Protein AF-A0A2W5FFV0-F1 (afdb_monomer_lite)

Organism: NCBI:txid349221

Structure (mmCIF, N/CA/C/O backbone):
data_AF-A0A2W5FFV0-F1
#
_entry.id   AF-A0A2W5FFV0-F1
#
loop_
_at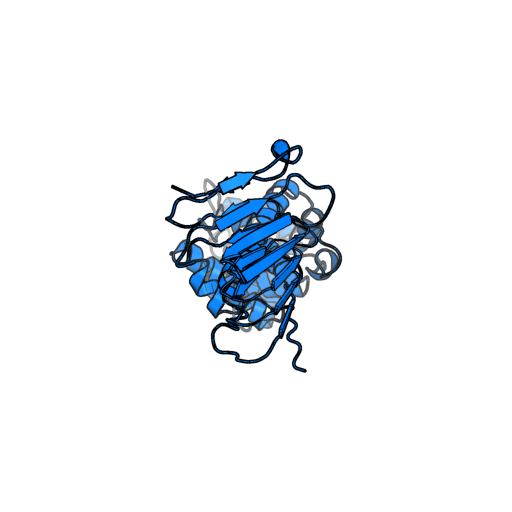om_site.group_PDB
_atom_site.id
_atom_site.type_symbol
_atom_site.label_atom_id
_atom_site.label_alt_id
_atom_site.label_comp_id
_atom_site.label_asym_id
_atom_site.label_entity_id
_atom_site.label_seq_id
_atom_site.pdbx_PDB_ins_code
_atom_site.Cartn_x
_atom_site.Cartn_y
_atom_site.Cartn_z
_atom_site.occupancy
_atom_site.B_iso_or_equiv
_atom_site.auth_seq_id
_atom_site.auth_comp_id
_atom_site.auth_asym_id
_atom_site.auth_atom_id
_atom_site.pdbx_PDB_model_num
ATOM 1 N N . MET A 1 1 ? -36.841 -7.919 17.898 1.00 31.73 1 MET A N 1
ATOM 2 C CA . MET A 1 1 ? -35.461 -8.380 18.126 1.00 31.73 1 MET A CA 1
ATOM 3 C C . MET A 1 1 ? -34.679 -8.012 16.882 1.00 31.73 1 MET A C 1
ATOM 5 O O . MET A 1 1 ? -35.003 -8.528 15.820 1.00 31.73 1 MET A O 1
ATOM 9 N N . ILE A 1 2 ? -33.791 -7.029 16.987 1.00 27.86 2 ILE A N 1
ATOM 10 C CA . ILE A 1 2 ? -32.943 -6.549 15.892 1.00 27.86 2 ILE A CA 1
ATOM 11 C C . ILE A 1 2 ? -31.506 -6.755 16.379 1.00 27.86 2 ILE A C 1
ATOM 13 O O . ILE A 1 2 ? -31.193 -6.333 17.484 1.00 27.86 2 ILE A O 1
ATOM 17 N N . LEU A 1 3 ? -30.695 -7.465 15.596 1.00 26.25 3 LEU A N 1
ATOM 18 C CA . LEU A 1 3 ? -29.267 -7.717 15.827 1.00 26.25 3 LEU A CA 1
ATOM 19 C C . LEU A 1 3 ? -28.482 -6.956 14.748 1.00 26.25 3 LEU A C 1
ATOM 21 O O . LEU A 1 3 ? -28.874 -7.016 13.581 1.00 26.25 3 LEU A O 1
ATOM 25 N N . TYR A 1 4 ? -27.397 -6.274 15.118 1.00 29.50 4 TYR A N 1
ATOM 26 C CA . TYR A 1 4 ? -26.457 -5.609 14.201 1.00 29.50 4 TYR A CA 1
ATOM 27 C C . TYR A 1 4 ? -25.104 -6.359 14.218 1.00 29.50 4 TYR A C 1
ATOM 29 O O . TYR A 1 4 ? -24.700 -6.847 15.265 1.00 29.50 4 TYR A O 1
ATOM 37 N N . SER A 1 5 ? -24.423 -6.507 13.070 1.00 27.88 5 SER A N 1
ATOM 38 C CA . SER A 1 5 ? -23.118 -7.195 12.922 1.00 27.88 5 SER A CA 1
ATOM 39 C C . SER A 1 5 ? -22.275 -6.502 11.841 1.00 27.88 5 SER A C 1
ATOM 41 O O . SER A 1 5 ? -22.827 -6.157 10.793 1.00 27.88 5 SER A O 1
ATOM 43 N N . LEU A 1 6 ? -20.968 -6.293 12.078 1.00 37.75 6 LEU A N 1
ATOM 44 C CA . LEU A 1 6 ? -20.065 -5.566 11.172 1.00 37.75 6 LEU A CA 1
ATOM 45 C C . LEU A 1 6 ? -18.665 -6.193 11.109 1.00 37.75 6 LEU A C 1
ATOM 47 O O . LEU A 1 6 ? -17.913 -6.143 12.072 1.00 37.75 6 LEU A O 1
ATOM 51 N N . ASN A 1 7 ? -18.298 -6.687 9.930 1.00 36.69 7 ASN A N 1
ATOM 52 C CA . ASN A 1 7 ? -16.923 -6.627 9.435 1.00 36.69 7 ASN A CA 1
ATOM 53 C C . ASN A 1 7 ? -16.964 -5.594 8.303 1.00 36.69 7 ASN A C 1
ATOM 55 O O . ASN A 1 7 ? -17.551 -5.892 7.260 1.00 36.69 7 ASN A O 1
ATOM 59 N N . SER A 1 8 ? -16.456 -4.375 8.493 1.00 50.12 8 SER A N 1
ATOM 60 C CA . SER A 1 8 ? -16.582 -3.315 7.480 1.00 50.12 8 SER A CA 1
ATOM 61 C C . SER A 1 8 ? -15.256 -2.993 6.795 1.00 50.12 8 SER A C 1
ATOM 63 O O . SER A 1 8 ? -14.278 -2.621 7.432 1.00 50.12 8 SER A O 1
ATOM 65 N N . THR A 1 9 ? -15.272 -3.121 5.470 1.00 52.03 9 THR A N 1
ATOM 66 C CA . THR A 1 9 ? -14.215 -2.752 4.524 1.00 52.03 9 THR A CA 1
ATOM 67 C C . THR A 1 9 ? -13.892 -1.248 4.564 1.00 52.03 9 THR A C 1
ATOM 69 O O . THR A 1 9 ? -14.836 -0.455 4.567 1.00 52.03 9 THR A O 1
ATOM 72 N N . PRO A 1 10 ? -12.608 -0.835 4.502 1.00 52.06 10 PRO A N 1
ATOM 73 C CA . PRO A 1 10 ? -12.228 0.567 4.315 1.00 52.06 10 PRO A CA 1
ATOM 74 C C . PRO A 1 10 ? -12.838 1.192 3.051 1.00 52.06 10 PRO A C 1
ATOM 76 O O . PRO A 1 10 ? -12.752 0.638 1.955 1.00 52.06 10 PRO A O 1
ATOM 79 N N . THR A 1 11 ? -13.410 2.388 3.186 1.00 55.53 11 THR A N 1
ATOM 80 C CA . THR A 1 11 ? -13.958 3.197 2.090 1.00 55.53 11 THR A CA 1
ATOM 81 C C . THR A 1 11 ? -13.056 4.392 1.760 1.00 55.53 11 THR A C 1
ATOM 83 O O . THR A 1 11 ? -12.233 4.829 2.563 1.00 55.53 11 THR A O 1
ATOM 86 N N . LEU A 1 12 ? -13.248 4.999 0.583 1.00 52.28 12 LEU A N 1
ATOM 87 C CA . LEU A 1 12 ? -12.564 6.247 0.199 1.00 52.28 12 LEU A CA 1
ATOM 88 C C . LEU A 1 12 ? -12.815 7.410 1.184 1.00 52.28 12 LEU A C 1
ATOM 90 O O . LEU A 1 12 ? -11.969 8.289 1.315 1.00 52.28 12 LEU A O 1
ATOM 94 N N . SER A 1 13 ? -13.953 7.406 1.888 1.00 53.94 13 SER A N 1
ATOM 95 C CA . SER A 1 13 ? -14.281 8.412 2.909 1.00 53.94 13 SER A CA 1
ATOM 96 C C . SER A 1 13 ? -13.438 8.249 4.177 1.00 53.94 13 SER A C 1
ATOM 98 O O . SER A 1 13 ? -13.091 9.244 4.815 1.00 53.94 13 SER A O 1
ATOM 100 N N . ASP A 1 14 ? -13.087 7.012 4.536 1.00 52.34 14 ASP A N 1
ATOM 101 C CA . ASP A 1 14 ? -12.226 6.734 5.690 1.00 52.34 14 ASP A CA 1
ATOM 102 C C . ASP A 1 14 ? -10.824 7.288 5.423 1.00 52.34 14 ASP A C 1
ATOM 104 O O . ASP A 1 14 ? -10.255 8.032 6.213 1.00 52.34 14 ASP A O 1
ATOM 108 N N . VAL A 1 15 ? -10.322 7.048 4.216 1.00 53.06 15 VAL A N 1
ATOM 109 C CA . VAL A 1 15 ? -9.007 7.478 3.734 1.00 53.06 15 VAL A CA 1
ATOM 110 C C . VAL A 1 15 ? -8.818 9.003 3.752 1.00 53.06 15 VAL A C 1
ATOM 112 O O . VAL A 1 15 ? -7.725 9.489 4.060 1.00 53.06 15 VAL A O 1
ATOM 115 N N . ASP A 1 16 ? -9.869 9.772 3.455 1.00 52.06 16 ASP A N 1
ATOM 116 C CA . ASP A 1 16 ? -9.823 11.237 3.492 1.00 52.06 16 ASP A CA 1
ATOM 117 C C . ASP A 1 16 ? -9.649 11.804 4.907 1.00 52.06 16 ASP A C 1
ATOM 119 O O . ASP A 1 16 ? -8.984 12.832 5.070 1.00 52.06 16 ASP A O 1
ATOM 123 N N . THR A 1 17 ? -10.194 11.105 5.904 1.00 52.50 17 THR A N 1
ATOM 124 C CA . THR A 1 17 ? -10.105 11.447 7.331 1.00 52.50 17 THR A CA 1
ATOM 125 C C . THR A 1 17 ? -8.740 11.076 7.916 1.00 52.50 17 THR A C 1
ATOM 127 O O . THR A 1 17 ? -8.193 11.825 8.722 1.00 52.50 17 THR A O 1
ATOM 130 N N . ILE A 1 18 ? -8.161 9.954 7.473 1.00 49.72 18 ILE A N 1
ATOM 131 C CA . ILE A 1 18 ? -6.915 9.386 8.018 1.00 49.72 18 ILE A CA 1
ATOM 132 C C . ILE A 1 18 ? -5.677 10.184 7.599 1.00 49.72 18 ILE A C 1
ATOM 134 O O . ILE A 1 18 ? -4.715 10.312 8.356 1.00 49.72 18 ILE A O 1
ATOM 138 N N . PHE A 1 19 ? -5.695 10.727 6.383 1.00 53.06 19 PHE A N 1
ATOM 139 C CA . PHE A 1 19 ? -4.512 11.270 5.727 1.00 53.06 19 PHE A CA 1
ATOM 140 C C . PHE A 1 19 ? -4.828 12.688 5.188 1.00 53.06 19 PHE A C 1
ATOM 142 O O . PHE A 1 19 ? -5.219 12.860 4.036 1.00 53.06 19 PHE A O 1
ATOM 149 N N . SER A 1 20 ? -4.722 13.744 6.005 1.00 46.28 20 SER A N 1
ATOM 150 C CA . SER A 1 20 ? -5.160 15.116 5.656 1.00 46.28 20 SER A CA 1
ATOM 151 C C . SER A 1 20 ? -4.074 16.085 5.113 1.00 46.28 20 SER A C 1
ATOM 153 O O . SER A 1 20 ? -4.263 17.302 5.143 1.00 46.28 20 SER A O 1
ATOM 155 N N . GLY A 1 21 ? -2.932 15.595 4.626 1.00 44.38 21 GLY A N 1
ATOM 156 C CA . GLY A 1 21 ? -1.753 16.350 4.157 1.00 44.38 21 GLY A CA 1
ATOM 157 C C . GLY A 1 21 ? -1.365 16.142 2.676 1.00 44.38 21 GLY A C 1
ATOM 158 O O . GLY A 1 21 ? -2.141 15.642 1.869 1.00 44.38 21 GLY A O 1
ATOM 159 N N . SER A 1 22 ? -0.154 16.555 2.262 1.00 42.47 22 SER A N 1
ATOM 160 C CA . SER A 1 22 ? 0.291 16.423 0.853 1.00 42.47 22 SER A CA 1
ATOM 161 C C . SER A 1 22 ? 0.970 15.085 0.519 1.00 42.47 22 SER A C 1
ATOM 163 O O . SER A 1 22 ? 0.750 14.571 -0.574 1.00 42.47 22 SER A O 1
ATOM 165 N N . ALA A 1 23 ? 1.741 14.492 1.445 1.00 48.88 23 ALA A N 1
ATOM 166 C CA . ALA A 1 23 ? 2.240 13.108 1.333 1.00 48.88 23 ALA A CA 1
ATOM 167 C C . ALA A 1 23 ? 1.082 12.098 1.344 1.00 48.88 23 ALA A C 1
ATOM 169 O O . ALA A 1 23 ? 1.103 11.070 0.669 1.00 48.88 23 ALA A O 1
ATOM 170 N N . ASP A 1 24 ? 0.027 12.480 2.048 1.00 61.16 24 ASP A N 1
ATOM 171 C CA . ASP A 1 24 ? -1.228 11.766 2.142 1.00 61.16 24 ASP A CA 1
ATOM 172 C C . ASP A 1 24 ? -1.919 11.631 0.784 1.00 61.16 24 ASP A C 1
ATOM 174 O O . ASP A 1 24 ? -2.524 10.603 0.522 1.00 61.16 24 ASP A O 1
ATOM 178 N N . ASN A 1 25 ? -1.739 12.570 -0.152 1.00 74.25 25 ASN A N 1
ATOM 179 C CA . ASN A 1 25 ? -2.314 12.456 -1.496 1.00 74.25 25 ASN A CA 1
ATOM 180 C C . ASN A 1 25 ? -1.826 11.201 -2.252 1.00 74.25 25 ASN A C 1
ATOM 182 O O . ASN A 1 25 ? -2.586 10.602 -3.007 1.00 74.25 25 ASN A O 1
ATOM 186 N N . TYR A 1 26 ? -0.583 10.760 -2.037 1.00 83.19 26 TYR A N 1
ATOM 187 C CA . TYR A 1 26 ? -0.072 9.528 -2.653 1.00 83.19 26 TYR A CA 1
ATOM 188 C C . TYR A 1 26 ? -0.661 8.279 -2.008 1.00 83.19 26 TYR A C 1
ATOM 190 O O . TYR A 1 26 ? -1.053 7.349 -2.710 1.00 83.19 26 TYR A O 1
ATOM 198 N N . ILE A 1 27 ? -0.779 8.293 -0.680 1.00 81.19 27 ILE A N 1
ATOM 199 C CA . ILE A 1 27 ? -1.445 7.240 0.088 1.00 81.19 27 ILE A CA 1
ATOM 200 C C . ILE A 1 27 ? -2.892 7.097 -0.399 1.00 81.19 27 ILE A C 1
ATOM 202 O O . ILE A 1 27 ? -3.303 5.999 -0.761 1.00 81.19 27 ILE A O 1
ATOM 206 N N . LYS A 1 28 ? -3.631 8.207 -0.534 1.00 78.62 28 LYS A N 1
ATOM 207 C CA . LYS A 1 28 ? -5.007 8.215 -1.054 1.00 78.62 28 LYS A CA 1
ATOM 208 C C . LYS A 1 28 ? -5.119 7.598 -2.441 1.00 78.62 28 LYS A C 1
ATOM 210 O O . LYS A 1 28 ? -6.012 6.789 -2.672 1.00 78.62 28 LYS A O 1
ATOM 215 N N . LYS A 1 29 ? -4.208 7.951 -3.354 1.00 85.75 29 LYS A N 1
ATOM 216 C CA . LYS A 1 29 ? -4.181 7.394 -4.715 1.00 85.75 29 LYS A CA 1
ATOM 217 C C . LYS A 1 29 ? -3.958 5.885 -4.697 1.00 85.75 29 LYS A C 1
ATOM 219 O O . LYS A 1 29 ? -4.687 5.167 -5.373 1.00 85.75 29 LYS A O 1
ATOM 224 N N . ILE A 1 30 ? -3.004 5.403 -3.898 1.00 90.44 30 ILE A N 1
ATOM 225 C CA . ILE A 1 30 ? -2.739 3.965 -3.755 1.00 90.44 30 ILE A CA 1
ATOM 226 C C . ILE A 1 30 ? -3.969 3.249 -3.196 1.00 90.44 30 ILE A C 1
ATOM 228 O O . ILE A 1 30 ? -4.419 2.278 -3.795 1.00 90.44 30 ILE A O 1
ATOM 232 N N . ILE A 1 31 ? -4.540 3.735 -2.089 1.00 84.69 31 ILE A N 1
ATOM 233 C CA . ILE A 1 31 ? -5.699 3.086 -1.465 1.00 84.69 31 ILE A CA 1
ATOM 234 C C . ILE A 1 31 ? -6.901 3.093 -2.414 1.00 84.69 31 ILE A C 1
ATOM 236 O O . ILE A 1 31 ? -7.551 2.066 -2.586 1.00 84.69 31 ILE A O 1
ATOM 240 N N . GLY A 1 32 ? -7.172 4.218 -3.080 1.00 80.94 32 GLY A N 1
ATOM 241 C CA . GLY A 1 32 ? -8.272 4.311 -4.035 1.00 80.94 32 GLY A CA 1
ATOM 242 C C . GLY A 1 32 ? -8.141 3.316 -5.186 1.00 80.94 32 GLY A C 1
ATOM 243 O O . GLY A 1 32 ? -9.116 2.645 -5.512 1.00 80.94 32 GLY A O 1
ATOM 244 N N . GLN A 1 33 ? -6.933 3.152 -5.734 1.00 87.00 33 GLN A N 1
ATOM 245 C CA . GLN A 1 33 ? -6.677 2.168 -6.789 1.00 87.00 33 GLN A CA 1
ATOM 246 C C . GLN A 1 33 ? -6.751 0.720 -6.289 1.00 87.00 33 GLN A C 1
ATOM 248 O O . GLN A 1 33 ? -7.259 -0.150 -6.992 1.00 87.00 33 GLN A O 1
ATOM 253 N N . MET A 1 34 ? -6.296 0.451 -5.063 1.00 87.69 34 MET A N 1
ATOM 254 C CA . MET A 1 34 ? -6.451 -0.863 -4.430 1.00 87.69 34 MET A CA 1
ATOM 255 C C . MET A 1 34 ? -7.931 -1.249 -4.302 1.00 87.69 34 MET A C 1
ATOM 257 O O . MET A 1 34 ? -8.310 -2.343 -4.720 1.00 87.69 34 MET A O 1
ATOM 261 N N . ILE A 1 35 ? -8.767 -0.328 -3.811 1.00 80.12 35 ILE A N 1
ATOM 262 C CA . ILE A 1 35 ? -10.218 -0.528 -3.682 1.00 80.12 35 ILE A CA 1
ATOM 263 C C . ILE A 1 35 ? -10.860 -0.741 -5.059 1.00 80.12 35 ILE A C 1
ATOM 265 O O . ILE A 1 35 ? -11.651 -1.668 -5.232 1.00 80.12 35 ILE A O 1
ATOM 269 N N . GLU A 1 36 ? -10.515 0.087 -6.048 1.00 83.44 36 GLU A N 1
ATOM 270 C CA . GLU A 1 36 ? -11.063 -0.005 -7.408 1.00 83.44 36 GLU A CA 1
ATOM 271 C C . GLU A 1 36 ? -10.753 -1.358 -8.070 1.00 83.44 36 GLU A C 1
ATOM 273 O O . GLU A 1 36 ? -11.618 -1.941 -8.727 1.00 83.44 36 GLU A O 1
ATOM 278 N N . TYR A 1 37 ? -9.557 -1.906 -7.838 1.00 83.31 37 TYR A N 1
ATOM 279 C CA . TYR A 1 37 ? -9.152 -3.224 -8.334 1.00 83.31 37 TYR A CA 1
ATOM 280 C C . TYR A 1 37 ? -9.562 -4.401 -7.439 1.00 83.31 37 TYR A C 1
ATOM 282 O O . TYR A 1 37 ? -9.196 -5.542 -7.726 1.00 83.31 37 TYR A O 1
ATOM 290 N N . GLY A 1 38 ? -10.368 -4.155 -6.404 1.00 72.12 38 GLY A N 1
ATOM 291 C CA . GLY A 1 38 ? -10.996 -5.200 -5.597 1.00 72.12 38 GLY A CA 1
ATOM 292 C C . GLY A 1 38 ? -10.142 -5.744 -4.452 1.00 72.12 38 GLY A C 1
ATOM 293 O O . GLY A 1 38 ? -10.510 -6.767 -3.877 1.00 72.12 38 GLY A O 1
ATOM 294 N N . ALA A 1 39 ? -9.040 -5.080 -4.090 1.00 66.44 39 ALA A N 1
ATOM 295 C CA . ALA A 1 39 ? -8.332 -5.360 -2.845 1.00 66.44 39 ALA A CA 1
ATOM 296 C C . ALA A 1 39 ? -9.003 -4.600 -1.695 1.00 66.44 39 ALA A C 1
ATOM 298 O O . ALA A 1 39 ? -8.987 -3.369 -1.649 1.00 66.44 39 ALA A O 1
ATOM 299 N N . ILE A 1 40 ? -9.618 -5.353 -0.786 1.00 64.56 40 ILE A N 1
ATOM 300 C CA . ILE A 1 40 ? -10.522 -4.820 0.243 1.00 64.56 40 ILE A CA 1
ATOM 301 C C . ILE A 1 40 ? -9.999 -4.986 1.676 1.00 64.56 40 ILE A C 1
ATOM 303 O O . ILE A 1 40 ? -10.592 -4.449 2.605 1.00 64.56 40 ILE A O 1
ATOM 307 N N . GLU A 1 41 ? -8.894 -5.702 1.872 1.00 76.56 41 GLU A N 1
ATOM 308 C CA . GLU A 1 41 ? -8.369 -6.006 3.206 1.00 76.56 41 GLU A CA 1
ATOM 309 C C . GLU A 1 41 ? -7.332 -4.958 3.644 1.00 76.56 41 GLU A C 1
ATOM 311 O O . GLU A 1 41 ? -6.417 -4.617 2.883 1.00 76.56 41 GLU A O 1
ATOM 316 N N . SER A 1 42 ? -7.459 -4.452 4.878 1.00 76.56 42 SER A N 1
ATOM 317 C CA . SER A 1 42 ? -6.567 -3.426 5.447 1.00 76.56 42 SER A CA 1
ATOM 318 C C . SER A 1 42 ? -5.104 -3.861 5.397 1.00 76.56 42 SER A C 1
ATOM 320 O O . SER A 1 42 ? -4.271 -3.125 4.881 1.00 76.56 42 SER A O 1
ATOM 322 N N . ASN A 1 43 ? -4.809 -5.096 5.799 1.00 84.38 43 ASN A N 1
ATOM 323 C CA . ASN A 1 43 ? -3.464 -5.674 5.780 1.00 84.38 43 ASN A CA 1
ATOM 324 C C . ASN A 1 43 ? -2.811 -5.674 4.382 1.00 84.38 43 ASN A C 1
ATOM 326 O O . ASN A 1 43 ? -1.625 -5.361 4.241 1.00 84.38 43 ASN A O 1
ATOM 330 N N . GLN A 1 44 ? -3.565 -5.956 3.316 1.00 91.31 44 GLN A N 1
ATOM 331 C CA . GLN A 1 44 ? -3.053 -5.898 1.946 1.00 91.31 44 GLN A CA 1
ATOM 332 C C . GLN A 1 44 ? -2.708 -4.460 1.559 1.00 91.31 44 GLN A C 1
ATOM 334 O O . GLN A 1 44 ? -1.636 -4.208 1.004 1.00 91.31 44 GLN A O 1
ATOM 339 N N . ILE A 1 45 ? -3.581 -3.509 1.896 1.00 87.75 45 ILE A N 1
ATOM 340 C CA . ILE A 1 45 ? -3.349 -2.078 1.680 1.00 87.75 45 ILE A CA 1
ATOM 341 C C . ILE A 1 45 ? -2.099 -1.618 2.446 1.00 87.75 45 ILE A C 1
ATOM 343 O O . ILE A 1 45 ? -1.217 -0.986 1.857 1.00 87.75 45 ILE A O 1
ATOM 347 N N . SER A 1 46 ? -1.975 -1.989 3.722 1.00 86.94 46 SER A N 1
ATOM 348 C CA . SER A 1 46 ? -0.837 -1.685 4.595 1.00 86.94 46 SER A CA 1
ATOM 349 C C . SER A 1 46 ? 0.488 -2.108 3.969 1.00 86.94 46 SER A C 1
ATOM 351 O O . SER A 1 46 ? 1.456 -1.340 3.942 1.00 86.94 46 SER A O 1
ATOM 353 N N . TYR A 1 47 ? 0.522 -3.306 3.385 1.00 94.69 47 TYR A N 1
ATOM 354 C CA . TYR A 1 47 ? 1.718 -3.824 2.739 1.00 94.69 47 TYR A CA 1
ATOM 355 C C . TYR A 1 47 ? 2.099 -3.070 1.454 1.00 94.69 47 TYR A C 1
ATOM 357 O O . TYR A 1 47 ? 3.282 -2.792 1.209 1.00 94.69 47 TYR A O 1
ATOM 365 N N . VAL A 1 48 ? 1.113 -2.694 0.636 1.00 95.56 48 VAL A N 1
ATOM 366 C CA . VAL A 1 48 ? 1.355 -1.895 -0.576 1.00 95.56 48 VAL A CA 1
ATOM 367 C C . VAL A 1 48 ? 1.891 -0.506 -0.212 1.00 95.56 48 VAL A C 1
ATOM 369 O O . VAL A 1 48 ? 2.864 -0.046 -0.816 1.00 95.56 48 VAL A O 1
ATOM 372 N N . LEU A 1 49 ? 1.339 0.136 0.824 1.00 90.50 49 LEU A N 1
ATOM 373 C CA . LEU A 1 49 ? 1.825 1.425 1.331 1.00 90.50 49 LEU A CA 1
ATOM 374 C C . LEU A 1 49 ? 3.256 1.335 1.873 1.00 90.50 49 LEU A C 1
ATOM 376 O O . LEU A 1 49 ? 4.089 2.193 1.572 1.00 90.50 49 LEU A O 1
ATOM 380 N N . ALA A 1 50 ? 3.563 0.282 2.631 1.00 88.88 50 ALA A N 1
ATOM 381 C CA . ALA A 1 50 ? 4.903 0.020 3.146 1.00 88.88 50 ALA A CA 1
ATOM 382 C C . ALA A 1 50 ? 5.938 -0.136 2.028 1.00 88.88 50 ALA A C 1
ATOM 384 O O . ALA A 1 50 ? 7.031 0.434 2.101 1.00 88.88 50 ALA A O 1
ATOM 385 N N . THR A 1 51 ? 5.571 -0.867 0.975 1.00 95.81 51 THR A N 1
ATOM 386 C CA . THR A 1 51 ? 6.407 -1.054 -0.211 1.00 95.81 51 THR A CA 1
ATOM 387 C C . THR A 1 51 ? 6.647 0.280 -0.914 1.00 95.81 51 THR A C 1
ATOM 389 O O . THR A 1 51 ? 7.799 0.666 -1.102 1.00 95.81 51 THR A O 1
ATOM 392 N N . ALA A 1 52 ? 5.584 1.036 -1.206 1.00 94.56 52 ALA A N 1
ATOM 393 C CA . ALA A 1 52 ? 5.693 2.342 -1.852 1.00 94.56 52 ALA A CA 1
ATOM 394 C C . ALA A 1 52 ? 6.573 3.313 -1.052 1.00 94.56 52 ALA A C 1
ATOM 396 O O . ALA A 1 52 ? 7.446 3.976 -1.615 1.00 94.56 52 ALA A O 1
ATOM 397 N N . LYS A 1 53 ? 6.393 3.365 0.274 1.00 87.56 53 LYS A N 1
ATOM 398 C CA . LYS A 1 53 ? 7.210 4.179 1.182 1.00 87.56 53 LYS A CA 1
ATOM 399 C C . LYS A 1 53 ? 8.687 3.802 1.090 1.00 87.56 53 LYS A C 1
ATOM 401 O O . LYS A 1 53 ? 9.530 4.695 1.050 1.00 87.56 53 LYS A O 1
ATOM 406 N N . HIS A 1 54 ? 9.007 2.511 1.091 1.00 89.50 54 HIS A N 1
ATOM 407 C CA . HIS A 1 54 ? 10.390 2.045 1.058 1.00 89.50 54 HIS A CA 1
ATOM 408 C C . HIS A 1 54 ? 11.082 2.407 -0.259 1.00 89.50 54 HIS A C 1
ATOM 410 O O . HIS A 1 54 ? 12.122 3.063 -0.237 1.00 89.50 54 HIS A O 1
ATOM 416 N N . GLU A 1 55 ? 10.478 2.039 -1.390 1.00 91.50 55 GLU A N 1
ATOM 417 C CA . GLU A 1 55 ? 11.084 2.208 -2.718 1.00 91.50 55 GLU A CA 1
ATOM 418 C C . GLU A 1 55 ? 11.313 3.681 -3.074 1.00 91.50 55 GLU A C 1
ATOM 420 O O . GLU A 1 55 ? 12.324 4.042 -3.671 1.00 91.50 55 GLU A O 1
ATOM 425 N N . THR A 1 56 ? 10.404 4.558 -2.651 1.00 87.12 56 THR A N 1
ATOM 426 C CA . THR A 1 56 ? 10.449 5.989 -2.991 1.00 87.12 56 THR A CA 1
ATOM 427 C C . THR A 1 56 ? 11.225 6.843 -1.986 1.00 87.12 56 THR A C 1
ATOM 429 O O . THR A 1 56 ? 11.266 8.073 -2.111 1.00 87.12 56 THR A O 1
ATOM 432 N N . GLY A 1 57 ? 11.814 6.226 -0.954 1.00 82.94 57 GLY A N 1
ATOM 433 C CA . GLY A 1 57 ? 12.491 6.944 0.125 1.00 82.94 57 GLY A CA 1
ATOM 434 C C . GLY A 1 57 ? 11.536 7.855 0.900 1.00 82.94 57 GLY A C 1
ATOM 435 O O . GLY A 1 57 ? 11.815 9.037 1.074 1.00 82.94 57 GLY A O 1
ATOM 436 N N . ASN A 1 58 ? 10.405 7.308 1.351 1.00 79.62 58 ASN A N 1
ATOM 437 C CA . ASN A 1 58 ? 9.302 8.019 1.998 1.00 79.62 58 ASN A CA 1
ATOM 438 C C . ASN A 1 58 ? 8.613 9.039 1.073 1.00 79.62 58 ASN A C 1
ATOM 440 O O . ASN A 1 58 ? 8.387 10.184 1.462 1.00 79.62 58 ASN A O 1
ATOM 444 N N . PHE A 1 59 ? 8.267 8.601 -0.141 1.00 85.00 59 PHE A N 1
ATOM 445 C CA . PHE A 1 59 ? 7.556 9.385 -1.158 1.00 85.00 59 PHE A CA 1
ATOM 446 C C . PHE A 1 59 ? 8.317 10.631 -1.630 1.00 85.00 59 PHE A C 1
ATOM 448 O O . PHE A 1 59 ? 7.713 11.639 -1.998 1.00 85.00 59 PHE A O 1
ATOM 455 N N . VAL A 1 60 ? 9.651 10.568 -1.609 1.00 82.31 60 VAL A N 1
ATOM 456 C CA . VAL A 1 60 ? 10.531 11.676 -2.004 1.00 82.31 60 VAL A CA 1
ATOM 457 C C . VAL A 1 60 ? 10.869 11.623 -3.493 1.00 82.31 60 VAL A C 1
ATOM 459 O O . VAL A 1 60 ? 10.943 12.671 -4.131 1.00 82.31 60 VAL A O 1
ATOM 462 N N . SER A 1 61 ? 11.069 10.430 -4.059 1.00 85.00 61 SER A N 1
ATOM 463 C CA . SER A 1 61 ? 11.392 10.261 -5.479 1.00 85.00 61 SER A CA 1
ATOM 464 C C . SER A 1 61 ? 10.618 9.111 -6.101 1.00 85.00 61 SER A C 1
ATOM 466 O O . SER A 1 61 ? 10.529 8.036 -5.521 1.00 85.00 61 SER A O 1
ATOM 468 N N . PHE A 1 62 ? 10.126 9.344 -7.315 1.00 90.88 62 PHE A N 1
ATOM 469 C CA . PHE A 1 62 ? 9.478 8.349 -8.179 1.00 90.88 62 PHE A CA 1
ATOM 470 C C . PHE A 1 62 ? 10.362 7.956 -9.359 1.00 90.88 62 PHE A C 1
ATOM 472 O O . PHE A 1 62 ? 9.883 7.393 -10.337 1.00 90.88 62 PHE A O 1
ATOM 479 N N . TYR A 1 63 ? 11.636 8.321 -9.290 1.00 91.44 63 TYR A N 1
ATOM 480 C CA . TYR A 1 63 ? 12.660 7.946 -10.245 1.00 91.44 63 TYR A CA 1
ATOM 481 C C . TYR A 1 63 ? 13.781 7.236 -9.499 1.00 91.44 63 TYR A C 1
ATOM 483 O O . TYR A 1 63 ? 14.171 7.660 -8.402 1.00 91.44 63 TYR A O 1
ATOM 491 N N . GLU A 1 64 ? 14.334 6.213 -10.143 1.00 87.56 64 GLU A N 1
ATOM 492 C CA . GLU A 1 64 ? 15.564 5.562 -9.710 1.00 87.56 64 GLU A CA 1
ATOM 493 C C . GLU A 1 64 ? 16.696 6.598 -9.628 1.00 87.56 64 GLU A C 1
ATOM 495 O O . GLU A 1 64 ? 17.015 7.286 -10.603 1.00 87.56 64 GLU A O 1
ATOM 500 N N . GLN A 1 65 ? 17.268 6.752 -8.431 1.00 80.75 65 GLN A N 1
ATOM 501 C CA . GLN A 1 65 ? 18.296 7.754 -8.158 1.00 80.75 65 GLN A CA 1
ATOM 502 C C . GLN A 1 65 ? 19.695 7.199 -8.423 1.00 80.75 65 GLN A C 1
ATOM 504 O O . GLN A 1 65 ? 20.024 6.083 -8.030 1.00 80.75 65 GLN A O 1
ATOM 509 N N . TYR A 1 66 ? 20.557 8.025 -9.008 1.00 84.50 66 TYR A N 1
ATOM 510 C CA . TYR A 1 66 ? 21.959 7.709 -9.262 1.00 84.50 66 TYR A CA 1
ATOM 511 C C . TYR A 1 66 ? 22.815 8.965 -9.068 1.00 84.50 66 TYR A C 1
ATOM 513 O O . TYR A 1 66 ? 22.367 10.095 -9.271 1.00 84.50 66 TYR A O 1
ATOM 521 N N . ASN A 1 67 ? 24.077 8.765 -8.694 1.00 77.19 67 ASN A N 1
ATOM 522 C CA . ASN A 1 67 ? 25.052 9.840 -8.548 1.00 77.19 67 ASN A CA 1
ATOM 523 C C . ASN A 1 67 ? 26.027 9.800 -9.731 1.00 77.19 67 ASN A C 1
ATOM 525 O O . ASN A 1 67 ? 26.837 8.879 -9.819 1.00 77.19 67 ASN A O 1
ATOM 529 N N . GLY A 1 68 ? 25.979 10.796 -10.621 1.00 87.44 68 GLY A N 1
ATOM 530 C CA . GLY A 1 68 ? 26.917 10.923 -11.745 1.00 87.44 68 GLY A CA 1
ATOM 531 C C . GLY A 1 68 ? 26.232 11.019 -13.108 1.00 87.44 68 GLY A C 1
ATOM 532 O O . GLY A 1 68 ? 25.174 11.633 -13.228 1.00 87.44 68 GLY A O 1
ATOM 533 N N . ASN A 1 69 ? 26.861 10.452 -14.143 1.00 93.00 69 ASN A N 1
ATOM 534 C CA . ASN A 1 69 ? 26.291 10.420 -15.489 1.00 93.00 69 ASN A CA 1
ATOM 535 C C . ASN A 1 69 ? 25.223 9.323 -15.590 1.00 93.00 69 ASN A C 1
ATOM 537 O O . ASN A 1 69 ? 25.515 8.135 -15.481 1.00 93.00 69 ASN A O 1
ATOM 541 N N . ALA A 1 70 ? 23.988 9.757 -15.810 1.00 92.25 70 ALA A N 1
ATOM 542 C CA . ALA A 1 70 ? 22.805 8.917 -15.883 1.00 92.25 70 ALA A CA 1
ATOM 543 C C . ALA A 1 70 ? 22.840 7.890 -17.005 1.00 92.25 70 ALA A C 1
ATOM 545 O O . ALA A 1 70 ? 22.486 6.731 -16.814 1.00 92.25 70 ALA A O 1
ATOM 546 N N . VAL A 1 71 ? 23.227 8.360 -18.190 1.00 94.81 71 VAL A N 1
ATOM 547 C CA . VAL A 1 71 ? 23.180 7.578 -19.419 1.00 94.81 71 VAL A CA 1
ATOM 548 C C . VAL A 1 71 ? 24.141 6.408 -19.282 1.00 94.81 71 VAL A C 1
ATOM 550 O O . VAL A 1 71 ? 23.728 5.268 -19.465 1.00 94.81 71 VAL A O 1
ATOM 553 N N . ASP A 1 72 ? 25.375 6.685 -18.857 1.00 95.75 72 ASP A N 1
ATOM 554 C CA . ASP A 1 72 ? 26.407 5.671 -18.632 1.00 95.75 72 ASP A CA 1
ATOM 555 C C . ASP A 1 72 ? 25.925 4.640 -17.601 1.00 95.75 72 ASP A C 1
ATOM 557 O O . ASP A 1 72 ? 25.937 3.441 -17.868 1.00 95.75 72 ASP A O 1
ATOM 561 N N . TYR A 1 73 ? 25.417 5.111 -16.453 1.00 95.81 73 TYR A N 1
ATOM 562 C CA . TYR A 1 73 ? 24.935 4.248 -15.374 1.00 95.81 73 TYR A CA 1
ATOM 563 C C . TYR A 1 73 ? 23.846 3.275 -15.841 1.00 95.81 73 TYR A C 1
ATOM 565 O O . TYR A 1 73 ? 23.950 2.067 -15.617 1.00 95.81 73 TYR A O 1
ATOM 573 N N . PHE A 1 74 ? 22.806 3.785 -16.507 1.00 96.88 74 PHE A N 1
ATOM 574 C CA . PHE A 1 74 ? 21.699 2.941 -16.938 1.00 96.88 74 PHE A CA 1
ATOM 575 C C . PHE A 1 74 ? 22.080 2.033 -18.100 1.00 96.88 74 PHE A C 1
ATOM 577 O O . PHE A 1 74 ? 21.650 0.884 -18.111 1.00 96.88 74 PHE A O 1
ATOM 584 N N . ILE A 1 75 ? 22.900 2.483 -19.051 1.00 96.56 75 ILE A N 1
ATOM 585 C CA . ILE A 1 75 ? 23.360 1.626 -20.152 1.00 96.56 75 ILE A CA 1
ATOM 586 C C . ILE A 1 75 ? 24.232 0.479 -19.626 1.00 96.56 75 ILE A C 1
ATOM 588 O O . ILE A 1 75 ? 24.047 -0.659 -20.060 1.00 96.56 75 ILE A O 1
ATOM 592 N N . ASP A 1 76 ? 25.121 0.738 -18.667 1.00 96.31 76 ASP A N 1
ATOM 593 C CA . ASP A 1 76 ? 25.968 -0.297 -18.064 1.00 96.31 76 ASP A CA 1
ATOM 594 C C . ASP A 1 76 ? 25.154 -1.358 -17.307 1.00 96.31 76 ASP A C 1
ATOM 596 O O . ASP A 1 76 ? 25.553 -2.523 -17.247 1.00 96.31 76 ASP A O 1
ATOM 600 N N . LEU A 1 77 ? 24.003 -0.976 -16.745 1.00 95.50 77 LEU A N 1
ATOM 601 C CA . LEU A 1 77 ? 23.145 -1.872 -15.972 1.00 95.50 77 LEU A CA 1
ATOM 602 C C . LEU A 1 77 ? 22.093 -2.575 -16.852 1.00 95.50 77 LEU A C 1
ATOM 604 O O . LEU A 1 77 ? 21.978 -3.804 -16.848 1.00 95.50 77 LEU A O 1
ATOM 608 N N . TYR A 1 78 ? 21.357 -1.803 -17.651 1.00 97.31 78 TYR A N 1
ATOM 609 C CA . TYR A 1 78 ? 20.154 -2.215 -18.383 1.00 97.31 78 TYR A CA 1
ATOM 610 C C . TYR A 1 78 ? 20.290 -2.136 -19.911 1.00 97.31 78 TYR A C 1
ATOM 612 O O . TYR A 1 78 ? 19.315 -2.385 -20.621 1.00 97.31 78 TYR A O 1
ATOM 620 N N . GLY A 1 79 ? 21.458 -1.797 -20.458 1.00 97.31 79 GLY A N 1
ATOM 621 C CA . GLY A 1 79 ? 21.686 -1.790 -21.905 1.00 97.31 79 GLY A CA 1
ATOM 622 C C . GLY A 1 79 ? 21.431 -3.157 -22.542 1.00 97.31 79 GLY A C 1
ATOM 623 O O . GLY A 1 79 ? 21.689 -4.195 -21.940 1.00 97.31 79 GLY A O 1
ATOM 624 N N . SER A 1 80 ? 20.993 -3.187 -23.804 1.00 97.12 80 SER A N 1
ATOM 625 C CA . SER A 1 80 ? 20.694 -4.435 -24.537 1.00 97.12 80 SER A CA 1
ATOM 626 C C . SER A 1 80 ? 21.893 -5.396 -24.677 1.00 97.12 80 SER A C 1
ATOM 628 O O . SER A 1 80 ? 21.744 -6.554 -25.071 1.00 97.12 80 SER A O 1
ATOM 630 N N . GLY A 1 81 ? 23.109 -4.910 -24.410 1.00 96.19 81 GLY A N 1
ATOM 631 C CA . GLY A 1 81 ? 24.330 -5.715 -24.356 1.00 96.19 81 GLY A CA 1
ATOM 632 C C . GLY A 1 81 ? 24.504 -6.506 -23.054 1.00 96.19 81 GLY A C 1
ATOM 633 O O . GLY A 1 81 ? 25.339 -7.407 -23.015 1.00 96.19 81 GLY A O 1
ATOM 634 N N . THR A 1 82 ? 23.736 -6.200 -22.006 1.00 97.75 82 THR A N 1
ATOM 635 C CA . THR A 1 82 ? 23.783 -6.893 -20.713 1.00 97.75 82 THR A CA 1
ATOM 636 C C . THR A 1 82 ? 22.720 -7.988 -20.646 1.00 97.75 82 THR A C 1
ATOM 638 O O . THR A 1 82 ? 21.686 -7.924 -21.313 1.00 97.75 82 THR A O 1
ATOM 641 N N . THR A 1 83 ? 22.941 -9.001 -19.804 1.00 97.69 83 THR A N 1
ATOM 642 C CA . THR A 1 83 ? 21.937 -10.052 -19.561 1.00 97.69 83 THR A CA 1
ATOM 643 C C . THR A 1 83 ? 20.640 -9.470 -18.995 1.00 97.69 83 THR A C 1
ATOM 645 O O . THR A 1 83 ? 19.554 -9.921 -19.352 1.00 97.69 83 THR A O 1
ATOM 648 N N . VAL A 1 84 ? 20.748 -8.450 -18.135 1.00 96.62 84 VAL A N 1
ATOM 649 C CA . VAL A 1 84 ? 19.588 -7.788 -17.528 1.00 96.62 84 VAL A CA 1
ATOM 650 C C . VAL A 1 84 ? 18.801 -7.032 -18.594 1.00 96.62 84 VAL A C 1
ATOM 652 O O . VAL A 1 84 ? 17.610 -7.283 -18.741 1.00 96.62 84 VAL A O 1
ATOM 655 N N . GLY A 1 85 ? 19.452 -6.196 -19.408 1.00 97.56 85 GLY A N 1
ATOM 656 C CA . GLY A 1 85 ? 18.786 -5.456 -20.482 1.00 97.56 85 GLY A CA 1
ATOM 657 C C . GLY A 1 85 ? 18.074 -6.361 -21.487 1.00 97.56 85 GLY A C 1
ATOM 658 O O . GLY A 1 85 ? 16.956 -6.061 -21.895 1.00 97.56 85 GLY A O 1
ATOM 659 N N . GLN A 1 86 ? 18.665 -7.515 -21.813 1.00 97.69 86 GLN A N 1
ATOM 660 C CA . GLN A 1 86 ? 18.020 -8.527 -22.659 1.00 97.69 86 GLN A CA 1
ATOM 661 C C . GLN A 1 86 ? 16.769 -9.122 -22.009 1.00 97.69 86 GLN A C 1
ATOM 663 O O . GLN A 1 86 ? 15.757 -9.282 -22.682 1.00 97.69 86 GLN A O 1
ATOM 668 N N . SER A 1 87 ? 16.815 -9.426 -20.707 1.00 96.56 87 SER A N 1
ATOM 669 C CA . SER A 1 87 ? 15.642 -9.927 -19.972 1.00 96.56 87 SER A CA 1
ATOM 670 C C . SER A 1 87 ? 14.530 -8.886 -19.805 1.00 96.56 87 SER A C 1
ATOM 672 O O . SER A 1 87 ? 13.385 -9.251 -19.568 1.00 96.56 87 SER A O 1
ATOM 674 N N . LEU A 1 88 ? 14.879 -7.604 -19.934 1.00 96.94 88 LEU A N 1
ATOM 675 C CA . LEU A 1 88 ? 13.980 -6.456 -19.864 1.00 96.94 88 LEU A CA 1
ATOM 676 C C . LEU A 1 88 ? 13.410 -6.041 -21.234 1.00 96.94 88 LEU A C 1
ATOM 678 O O . LEU A 1 88 ? 12.651 -5.073 -21.305 1.00 96.94 88 LEU A O 1
ATOM 682 N N . GLY A 1 89 ? 13.811 -6.723 -22.313 1.00 98.00 89 GLY A N 1
ATOM 683 C CA . GLY A 1 89 ? 13.393 -6.411 -23.682 1.00 98.00 89 GLY A CA 1
ATOM 684 C C . GLY A 1 89 ? 13.994 -5.132 -24.264 1.00 98.00 89 GLY A C 1
ATOM 685 O O . GLY A 1 89 ? 13.531 -4.647 -25.295 1.00 98.00 89 GLY A O 1
ATOM 686 N N . ASN A 1 90 ? 15.022 -4.563 -23.629 1.00 98.31 90 ASN A N 1
ATOM 687 C CA . ASN A 1 90 ? 15.633 -3.326 -24.102 1.00 98.31 90 ASN A CA 1
ATOM 688 C C . ASN A 1 90 ? 16.333 -3.550 -25.448 1.00 98.31 90 ASN A C 1
ATOM 690 O O . ASN A 1 90 ? 17.115 -4.489 -25.632 1.00 98.31 90 ASN A O 1
ATOM 694 N N . LEU A 1 91 ? 16.076 -2.651 -26.390 1.00 98.06 91 LEU A N 1
ATOM 695 C CA . LEU A 1 91 ? 16.618 -2.681 -27.738 1.00 98.06 91 LEU A CA 1
ATOM 696 C C . LEU A 1 91 ? 17.975 -1.963 -27.810 1.00 98.06 91 LEU A C 1
ATOM 698 O O . LEU A 1 91 ? 18.242 -1.039 -27.035 1.00 98.06 91 LEU A O 1
ATOM 702 N N . PRO A 1 92 ? 18.851 -2.353 -28.756 1.00 97.38 92 PRO A N 1
ATOM 703 C CA . PRO A 1 92 ? 20.073 -1.610 -29.032 1.00 97.38 92 PRO A CA 1
ATOM 704 C C . PRO A 1 92 ? 19.771 -0.173 -29.461 1.00 97.38 92 PRO A C 1
ATOM 706 O O . PRO A 1 92 ? 18.890 0.064 -30.286 1.00 97.38 92 PRO A O 1
ATOM 709 N N . GLY A 1 93 ? 20.561 0.774 -28.964 1.00 95.75 93 GLY A N 1
ATOM 710 C CA . GLY A 1 93 ? 20.392 2.195 -29.248 1.00 95.75 93 GLY A CA 1
ATOM 711 C C . GLY A 1 93 ? 21.693 2.983 -29.091 1.00 95.75 93 GLY A C 1
ATOM 712 O O . GLY A 1 93 ? 22.718 2.418 -28.695 1.00 95.75 93 GLY A O 1
ATOM 713 N N . PRO A 1 94 ? 21.676 4.283 -29.426 1.00 97.00 94 PRO A N 1
ATOM 714 C CA . PRO A 1 94 ? 22.819 5.169 -29.228 1.00 97.00 94 PRO A CA 1
ATOM 715 C C . PRO A 1 94 ? 23.156 5.324 -27.738 1.00 97.00 94 PRO A C 1
ATOM 717 O O . PRO A 1 94 ? 22.360 4.996 -26.864 1.00 97.00 94 PRO A O 1
ATOM 720 N N . HIS A 1 95 ? 24.360 5.808 -27.440 1.00 96.62 95 HIS A N 1
ATOM 721 C CA . HIS A 1 95 ? 24.812 6.055 -26.070 1.00 96.62 95 HIS A CA 1
ATOM 722 C C . HIS A 1 95 ? 24.421 7.470 -25.615 1.00 96.62 95 HIS A C 1
ATOM 724 O O . HIS A 1 95 ? 25.266 8.348 -25.433 1.00 96.62 95 HIS A O 1
ATOM 730 N N . ASP A 1 96 ? 23.114 7.697 -25.524 1.00 96.94 96 ASP A N 1
ATOM 731 C CA . ASP A 1 96 ? 22.485 8.947 -25.101 1.00 96.94 96 ASP A CA 1
ATOM 732 C C . ASP A 1 96 ? 21.129 8.666 -24.419 1.00 96.94 96 ASP A C 1
ATOM 734 O O . ASP A 1 96 ? 20.756 7.516 -24.179 1.00 96.94 96 ASP A O 1
ATOM 738 N N . GLU A 1 97 ? 20.383 9.720 -24.093 1.00 95.56 97 GLU A N 1
ATOM 739 C CA . GLU A 1 97 ? 19.087 9.643 -23.405 1.00 95.56 97 GLU A CA 1
ATOM 740 C C . GLU A 1 97 ? 17.969 8.972 -24.227 1.00 95.56 97 GLU A C 1
ATOM 742 O O . GLU A 1 97 ? 16.883 8.733 -23.705 1.00 95.56 97 GLU A O 1
ATOM 747 N N . THR A 1 98 ? 18.204 8.647 -25.501 1.00 97.12 98 THR A N 1
ATOM 748 C CA . THR A 1 98 ? 17.258 7.883 -26.332 1.00 97.12 98 THR A CA 1
ATOM 749 C C . THR A 1 98 ? 17.474 6.372 -26.244 1.00 97.12 98 THR A C 1
ATOM 751 O O . THR A 1 98 ? 16.697 5.608 -26.813 1.00 97.12 98 THR A O 1
ATOM 754 N N . ASN A 1 99 ? 18.505 5.918 -25.524 1.00 98.12 99 ASN A N 1
ATOM 755 C CA . ASN A 1 99 ? 18.729 4.500 -25.267 1.00 98.12 99 ASN A CA 1
ATOM 756 C C . ASN A 1 99 ? 17.622 3.913 -24.386 1.00 98.12 99 ASN A C 1
ATOM 758 O O . ASN A 1 99 ? 17.312 4.477 -23.339 1.00 98.12 99 ASN A O 1
ATOM 762 N N . ASP A 1 100 ? 17.109 2.734 -24.733 1.00 98.38 100 ASP A N 1
ATOM 763 C CA . ASP A 1 100 ? 16.074 2.036 -23.961 1.00 98.38 100 ASP A CA 1
ATOM 764 C C . ASP A 1 100 ? 16.414 1.869 -22.478 1.00 98.38 100 ASP A C 1
ATOM 766 O O . ASP A 1 100 ? 15.537 2.002 -21.627 1.00 98.38 100 ASP A O 1
ATOM 770 N N . ALA A 1 101 ? 17.686 1.632 -22.153 1.00 97.50 101 ALA A N 1
ATOM 771 C CA . ALA A 1 101 ? 18.134 1.516 -20.772 1.00 97.50 101 ALA A CA 1
ATOM 772 C C . ALA A 1 101 ? 17.851 2.784 -19.954 1.00 97.50 101 ALA A C 1
ATOM 774 O O . ALA A 1 101 ? 17.452 2.703 -18.794 1.00 97.50 101 ALA A O 1
ATOM 775 N N . TYR A 1 102 ? 18.027 3.954 -20.574 1.00 97.31 102 TYR A N 1
ATOM 776 C CA . TYR A 1 102 ? 17.712 5.241 -19.969 1.00 97.31 102 TYR A CA 1
ATOM 777 C C . TYR A 1 102 ? 16.215 5.553 -20.072 1.00 97.31 102 TYR A C 1
ATOM 779 O O . TYR A 1 102 ? 15.605 5.981 -19.092 1.00 97.31 102 TYR A O 1
ATOM 787 N N . VAL A 1 103 ? 15.604 5.333 -21.239 1.00 97.81 103 VAL A N 1
ATOM 788 C CA . VAL A 1 103 ? 14.191 5.641 -21.510 1.00 97.81 103 VAL A CA 1
ATOM 789 C C . VAL A 1 103 ? 13.267 4.858 -20.575 1.00 97.81 103 VAL A C 1
ATOM 791 O O . VAL A 1 103 ? 12.374 5.464 -19.984 1.00 97.81 103 VAL A O 1
ATOM 794 N N . TYR A 1 104 ? 13.526 3.567 -20.347 1.00 98.31 104 TYR A N 1
ATOM 795 C CA . TYR A 1 104 ? 12.725 2.663 -19.506 1.00 98.31 104 TYR A CA 1
ATOM 796 C C . TYR A 1 104 ? 13.389 2.343 -18.156 1.00 98.31 104 TYR A C 1
ATOM 798 O O . TYR A 1 104 ? 13.215 1.252 -17.614 1.00 98.31 104 TYR A O 1
ATOM 806 N N . ARG A 1 105 ? 14.153 3.293 -17.604 1.00 97.31 105 ARG A N 1
ATOM 807 C CA . ARG A 1 105 ? 14.691 3.238 -16.231 1.00 97.31 105 ARG A CA 1
ATOM 808 C C . ARG A 1 105 ? 13.590 3.193 -15.159 1.00 97.31 105 ARG A C 1
ATOM 810 O O . ARG A 1 105 ? 12.437 3.513 -15.457 1.00 97.31 105 ARG A O 1
ATOM 817 N N . GLY A 1 106 ? 13.949 2.871 -13.915 1.00 96.88 106 GLY A N 1
ATOM 818 C CA . GLY A 1 106 ? 13.005 2.733 -12.803 1.00 96.88 106 GLY A CA 1
ATOM 819 C C . GLY A 1 106 ? 12.130 3.967 -12.558 1.00 96.88 106 GLY A C 1
ATOM 820 O O . GLY A 1 106 ? 12.655 5.063 -12.327 1.00 96.88 106 GLY A O 1
ATOM 821 N N . ARG A 1 107 ? 10.798 3.790 -12.581 1.00 97.75 107 ARG A N 1
ATOM 822 C CA . ARG A 1 107 ? 9.806 4.838 -12.254 1.00 97.75 107 ARG A CA 1
ATOM 823 C C . ARG A 1 107 ? 8.639 4.367 -11.376 1.00 97.75 107 ARG A C 1
ATOM 825 O O . ARG A 1 107 ? 8.269 3.193 -11.385 1.00 97.75 107 ARG A O 1
ATOM 832 N N . GLY A 1 108 ? 8.033 5.310 -10.658 1.00 96.81 108 GLY A N 1
ATOM 833 C CA . GLY A 1 108 ? 6.825 5.116 -9.853 1.00 96.81 108 GLY A CA 1
ATOM 834 C C . GLY A 1 108 ? 7.086 4.481 -8.487 1.00 96.81 108 GLY A C 1
ATOM 835 O O . GLY A 1 108 ? 8.230 4.302 -8.080 1.00 96.81 108 GLY A O 1
ATOM 836 N N . PHE A 1 109 ? 6.016 4.114 -7.772 1.00 96.25 109 PHE A N 1
ATOM 837 C CA . PHE A 1 109 ? 6.085 3.601 -6.392 1.00 96.25 109 PHE A CA 1
ATOM 838 C C . PHE A 1 109 ? 6.868 2.294 -6.219 1.00 96.25 109 PHE A C 1
ATOM 840 O O . PHE A 1 109 ? 7.192 1.935 -5.094 1.00 96.25 109 PHE A O 1
ATOM 847 N N . VAL A 1 110 ? 7.132 1.569 -7.306 1.00 95.31 110 VAL A N 1
ATOM 848 C CA . VAL A 1 110 ? 7.829 0.274 -7.295 1.00 95.31 110 VAL A CA 1
ATOM 849 C C . VAL A 1 110 ? 9.026 0.244 -8.253 1.00 95.31 110 VAL A C 1
ATOM 851 O O . VAL A 1 110 ? 9.615 -0.808 -8.468 1.00 95.31 110 VAL A O 1
ATOM 854 N N . HIS A 1 111 ? 9.371 1.392 -8.851 1.00 94.56 111 HIS A N 1
ATOM 855 C CA . HIS A 1 111 ? 10.434 1.519 -9.850 1.00 94.56 111 HIS A CA 1
ATOM 856 C C . HIS A 1 111 ? 10.365 0.452 -10.958 1.00 94.56 111 HIS A C 1
ATOM 858 O O . HIS A 1 111 ? 11.291 -0.339 -11.128 1.00 94.56 111 HIS A O 1
ATOM 864 N N . ILE A 1 112 ? 9.275 0.432 -11.740 1.00 96.69 112 ILE A N 1
ATOM 865 C CA . ILE A 1 112 ? 9.207 -0.459 -12.909 1.00 96.69 112 ILE A CA 1
ATOM 866 C C . ILE A 1 112 ? 10.326 -0.118 -13.899 1.00 96.69 112 ILE A C 1
ATOM 868 O O . ILE A 1 112 ? 10.560 1.056 -14.198 1.00 96.69 112 ILE A O 1
ATOM 872 N N . THR A 1 113 ? 10.988 -1.147 -14.425 1.00 97.06 113 THR A N 1
ATOM 873 C CA . THR A 1 113 ? 12.173 -1.006 -15.283 1.00 97.06 113 THR A CA 1
ATOM 874 C C . THR A 1 113 ? 12.070 -1.947 -16.478 1.00 97.06 113 THR A C 1
ATOM 876 O O . THR A 1 113 ? 11.637 -3.089 -16.324 1.00 97.06 113 THR A O 1
ATOM 879 N N . GLY A 1 114 ? 12.497 -1.486 -17.655 1.00 97.94 114 GLY A N 1
ATOM 880 C CA . GLY A 1 114 ? 12.611 -2.281 -18.880 1.00 97.94 114 GLY A CA 1
ATOM 881 C C . GLY A 1 114 ? 11.445 -2.143 -19.853 1.00 97.94 114 GLY A C 1
ATOM 882 O O . GLY A 1 114 ? 10.288 -2.136 -19.435 1.00 97.94 114 GLY A O 1
ATOM 883 N N . ARG A 1 115 ? 11.750 -2.082 -21.154 1.00 98.50 115 ARG A N 1
ATOM 884 C CA . ARG A 1 115 ? 10.764 -1.912 -22.233 1.00 98.50 115 ARG A CA 1
ATOM 885 C C . ARG A 1 115 ? 9.583 -2.879 -22.119 1.00 98.50 115 ARG A C 1
ATOM 887 O O . ARG A 1 115 ? 8.444 -2.425 -22.144 1.00 98.50 115 ARG A O 1
ATOM 894 N N . ASP A 1 116 ? 9.841 -4.175 -21.947 1.00 98.06 116 ASP A N 1
ATOM 895 C CA . ASP A 1 116 ? 8.782 -5.197 -21.910 1.00 98.06 116 ASP A CA 1
ATOM 896 C C . ASP A 1 116 ? 7.828 -4.998 -20.724 1.00 98.06 116 ASP A C 1
ATOM 898 O O . ASP A 1 116 ? 6.631 -5.271 -20.815 1.00 98.06 116 ASP A O 1
ATOM 902 N N . ASN A 1 117 ? 8.344 -4.502 -19.595 1.00 97.19 117 ASN A N 1
ATOM 903 C CA . ASN A 1 117 ? 7.513 -4.203 -18.434 1.00 97.19 117 ASN A CA 1
ATOM 904 C C . ASN A 1 117 ? 6.644 -2.968 -18.668 1.00 97.19 117 ASN A C 1
ATOM 906 O O . ASN A 1 117 ? 5.475 -3.003 -18.293 1.00 97.19 117 ASN A O 1
ATOM 910 N N . TYR A 1 118 ? 7.187 -1.919 -19.297 1.00 98.44 118 TYR A N 1
ATOM 911 C CA . TYR A 1 118 ? 6.422 -0.722 -19.662 1.00 98.44 118 TYR A CA 1
ATOM 912 C C . TYR A 1 118 ? 5.308 -1.052 -20.660 1.00 98.44 118 TYR A C 1
ATOM 914 O O . TYR A 1 118 ? 4.181 -0.614 -20.453 1.00 98.44 118 TYR A O 1
ATOM 922 N N . ASP A 1 119 ? 5.597 -1.866 -21.679 1.00 98.31 119 ASP A N 1
ATOM 923 C CA . ASP A 1 119 ? 4.615 -2.329 -22.671 1.00 98.31 119 ASP A CA 1
ATOM 924 C C . ASP A 1 119 ? 3.475 -3.097 -21.992 1.00 98.31 119 ASP A C 1
ATOM 926 O O . ASP A 1 119 ? 2.314 -2.687 -21.996 1.00 98.31 119 ASP A O 1
ATOM 930 N N . ARG A 1 120 ? 3.838 -4.171 -21.281 1.00 96.94 120 ARG A N 1
ATOM 931 C CA . ARG A 1 120 ? 2.876 -5.078 -20.658 1.00 96.94 120 ARG A CA 1
ATOM 932 C C . ARG A 1 120 ? 2.007 -4.387 -19.614 1.00 96.94 120 ARG A C 1
ATOM 934 O O . ARG A 1 120 ? 0.804 -4.629 -19.579 1.00 96.94 120 ARG A O 1
ATOM 941 N N . ILE A 1 121 ? 2.597 -3.596 -18.712 1.00 96.31 121 ILE A N 1
ATOM 942 C CA . ILE A 1 121 ? 1.811 -2.946 -17.658 1.00 96.31 121 ILE A CA 1
ATOM 943 C C . ILE A 1 121 ? 0.989 -1.788 -18.219 1.00 96.31 121 ILE A C 1
ATOM 945 O O . ILE A 1 121 ? -0.136 -1.613 -17.766 1.00 96.31 121 ILE A O 1
ATOM 949 N N . GLY A 1 122 ? 1.511 -1.058 -19.214 1.00 97.12 122 GLY A N 1
ATOM 950 C CA . GLY A 1 122 ? 0.803 0.021 -19.899 1.00 97.12 122 GLY A CA 1
ATOM 951 C C . GLY A 1 122 ? -0.502 -0.467 -20.520 1.00 97.12 122 GLY A C 1
ATOM 952 O O . GLY A 1 122 ? -1.564 0.073 -20.209 1.00 97.12 122 GLY A O 1
ATOM 953 N N . ASP A 1 123 ? -0.448 -1.570 -21.269 1.00 96.94 123 ASP A N 1
ATOM 954 C CA . ASP A 1 123 ? -1.634 -2.224 -21.835 1.00 96.94 123 ASP A CA 1
ATOM 955 C C . ASP A 1 123 ? -2.668 -2.606 -20.763 1.00 96.94 123 ASP A C 1
ATOM 957 O O . ASP A 1 123 ? -3.872 -2.419 -20.951 1.00 96.94 123 ASP A O 1
ATOM 961 N N . LEU A 1 124 ? -2.208 -3.123 -19.619 1.00 94.81 124 LEU A N 1
ATOM 962 C CA . LEU A 1 124 ? -3.080 -3.572 -18.529 1.00 94.81 124 LEU A CA 1
ATOM 963 C C . LEU A 1 124 ? -3.801 -2.422 -17.818 1.00 94.81 124 LEU A C 1
ATOM 965 O O . LEU A 1 124 ? -4.941 -2.599 -17.391 1.00 94.81 124 LEU A O 1
ATOM 969 N N . ILE A 1 125 ? -3.150 -1.265 -17.678 1.00 95.06 125 ILE A N 1
ATOM 970 C CA . ILE A 1 125 ? -3.724 -0.084 -17.010 1.00 95.06 125 ILE A CA 1
ATOM 971 C C . ILE A 1 125 ? -4.344 0.923 -17.992 1.00 95.06 125 ILE A C 1
ATOM 973 O O . ILE A 1 125 ? -4.890 1.941 -17.558 1.00 95.06 125 ILE A O 1
ATOM 977 N N . GLY A 1 126 ? -4.262 0.642 -19.297 1.00 96.06 126 GLY A N 1
ATOM 978 C CA . GLY A 1 126 ? -4.780 1.487 -20.369 1.00 96.06 126 GLY A CA 1
ATOM 979 C C . GLY A 1 126 ? -3.974 2.767 -20.614 1.00 96.06 126 GLY A C 1
ATOM 980 O O . GLY A 1 126 ? -4.563 3.768 -21.014 1.00 96.06 126 GLY A O 1
ATOM 981 N N . GLU A 1 127 ? -2.661 2.753 -20.370 1.00 97.62 127 GLU A N 1
ATOM 982 C CA . GLU A 1 127 ? -1.759 3.903 -20.539 1.00 97.62 127 GLU A CA 1
ATOM 983 C C . GLU A 1 127 ? -0.649 3.578 -21.555 1.00 97.62 127 GLU A C 1
ATOM 985 O O . GLU A 1 127 ? -0.018 2.524 -21.488 1.00 97.62 127 GLU A O 1
ATOM 990 N N . ASP A 1 128 ? -0.354 4.496 -22.481 1.00 97.81 128 ASP A N 1
ATOM 991 C CA . ASP A 1 128 ? 0.714 4.313 -23.479 1.00 97.81 128 ASP A CA 1
ATOM 992 C C . ASP A 1 128 ? 2.095 4.636 -22.884 1.00 97.81 128 ASP A C 1
ATOM 994 O O . ASP A 1 128 ? 2.682 5.700 -23.102 1.00 97.81 128 ASP A O 1
ATOM 998 N N . LEU A 1 129 ? 2.622 3.696 -22.102 1.00 98.44 129 LEU A N 1
ATOM 999 C CA . LEU A 1 129 ? 3.917 3.840 -21.436 1.00 98.44 129 LEU A CA 1
ATOM 1000 C C . LEU A 1 129 ? 5.110 3.595 -22.371 1.00 98.44 129 LEU A C 1
ATOM 1002 O O . LEU A 1 129 ? 6.244 3.921 -22.017 1.00 98.44 129 LEU A O 1
ATOM 1006 N N . ILE A 1 130 ? 4.883 3.051 -23.569 1.00 98.31 130 ILE A N 1
ATOM 1007 C CA . ILE A 1 130 ? 5.950 2.836 -24.550 1.00 98.31 130 ILE A CA 1
ATOM 1008 C C . ILE A 1 130 ? 6.362 4.148 -25.198 1.00 98.31 130 ILE A C 1
ATOM 1010 O O . ILE A 1 130 ? 7.565 4.403 -25.317 1.00 98.31 130 ILE A O 1
ATOM 1014 N N . ASN A 1 131 ? 5.387 4.975 -25.579 1.00 97.94 131 ASN A N 1
ATOM 1015 C CA . ASN A 1 131 ? 5.649 6.285 -26.169 1.00 97.94 131 ASN A CA 1
ATOM 1016 C C . ASN A 1 131 ? 5.766 7.395 -25.115 1.00 97.94 131 ASN A C 1
ATOM 1018 O O . ASN A 1 131 ? 6.435 8.398 -25.368 1.00 97.94 131 ASN A O 1
ATOM 1022 N N . TYR A 1 132 ? 5.166 7.214 -23.932 1.00 98.00 132 TYR A N 1
ATOM 1023 C CA . TYR A 1 132 ? 5.177 8.198 -22.8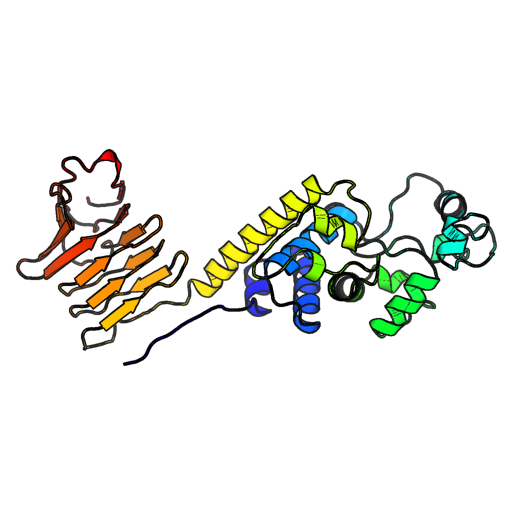45 1.00 98.00 132 TYR A CA 1
ATOM 1024 C C . TYR A 1 132 ? 5.637 7.584 -21.507 1.00 98.00 132 TYR A C 1
ATOM 1026 O O . TYR A 1 132 ? 4.884 7.570 -20.533 1.00 98.00 132 TYR A O 1
ATOM 1034 N N . PRO A 1 133 ? 6.891 7.103 -21.404 1.00 98.00 133 PRO A N 1
ATOM 1035 C CA . PRO A 1 133 ? 7.370 6.372 -20.227 1.00 98.00 133 PRO A CA 1
ATOM 1036 C C . PRO A 1 133 ? 7.395 7.207 -18.941 1.00 98.00 133 PRO A C 1
ATOM 1038 O O . PRO A 1 133 ? 7.269 6.659 -17.850 1.00 98.00 133 PRO A O 1
ATOM 1041 N N . ASP A 1 134 ? 7.513 8.534 -19.026 1.00 97.25 134 ASP A N 1
ATOM 1042 C CA . ASP A 1 134 ? 7.481 9.390 -17.833 1.00 97.25 134 ASP A CA 1
ATOM 1043 C C . ASP A 1 134 ? 6.119 9.387 -17.121 1.00 97.25 134 ASP A C 1
ATOM 1045 O O . ASP A 1 134 ? 6.070 9.692 -15.930 1.00 97.25 134 ASP A O 1
ATOM 1049 N N . LEU A 1 135 ? 5.041 8.944 -17.786 1.00 98.06 135 LEU A N 1
ATOM 1050 C CA . LEU A 1 135 ? 3.754 8.700 -17.128 1.00 98.06 135 LEU A CA 1
ATOM 1051 C C . LEU A 1 135 ? 3.878 7.683 -15.991 1.00 98.06 135 LEU A C 1
ATOM 1053 O O . LEU A 1 135 ? 3.174 7.809 -15.003 1.00 98.06 135 LEU A O 1
ATOM 1057 N N . ALA A 1 136 ? 4.807 6.724 -16.048 1.00 97.81 136 ALA A N 1
ATOM 1058 C CA . ALA A 1 136 ? 4.998 5.770 -14.954 1.00 97.81 136 ALA A CA 1
ATOM 1059 C C . ALA A 1 136 ? 5.474 6.424 -13.638 1.00 97.81 136 ALA A C 1
ATOM 1061 O O . ALA A 1 136 ? 5.373 5.806 -12.579 1.00 97.81 136 ALA A O 1
ATOM 1062 N N . ALA A 1 137 ? 5.998 7.655 -13.689 1.00 96.06 137 ALA A N 1
ATOM 1063 C CA . ALA A 1 137 ? 6.336 8.450 -12.508 1.00 96.06 137 ALA A CA 1
ATOM 1064 C C . ALA A 1 137 ? 5.200 9.394 -12.070 1.00 96.06 137 ALA A C 1
ATOM 1066 O O . ALA A 1 137 ? 5.301 9.996 -10.999 1.00 96.06 137 ALA A O 1
ATOM 1067 N N . ASP A 1 138 ? 4.135 9.534 -12.868 1.00 95.19 138 ASP A N 1
ATOM 1068 C CA . ASP A 1 138 ? 2.930 10.241 -12.447 1.00 95.19 138 ASP A CA 1
ATOM 1069 C C . ASP A 1 138 ? 2.249 9.460 -11.306 1.00 95.19 138 ASP A C 1
ATOM 1071 O O . ASP A 1 138 ? 2.052 8.250 -11.433 1.00 95.19 138 ASP A O 1
ATOM 1075 N N . PRO A 1 139 ? 1.884 10.101 -10.183 1.00 92.06 139 PRO A N 1
ATOM 1076 C CA . PRO A 1 139 ? 1.344 9.394 -9.026 1.00 92.06 139 PRO A CA 1
ATOM 1077 C C . PRO A 1 139 ? 0.039 8.625 -9.269 1.00 92.06 139 PRO A C 1
ATOM 1079 O O . PRO A 1 139 ? -0.180 7.611 -8.606 1.00 92.06 139 PRO A O 1
ATOM 1082 N N . ASP A 1 140 ? -0.834 9.081 -10.173 1.00 93.31 140 ASP A N 1
ATOM 1083 C CA . ASP A 1 140 ? -2.087 8.379 -10.476 1.00 93.31 140 ASP A CA 1
ATOM 1084 C C . ASP A 1 140 ? -1.808 7.099 -11.268 1.00 93.31 140 ASP A C 1
ATOM 1086 O O . ASP A 1 140 ? -2.315 6.025 -10.940 1.00 93.31 140 ASP A O 1
ATOM 1090 N N . VAL A 1 141 ? -0.929 7.189 -12.264 1.00 96.69 141 VAL A N 1
ATOM 1091 C CA . VAL A 1 141 ? -0.488 6.037 -13.060 1.00 96.69 141 VAL A CA 1
ATOM 1092 C C . VAL A 1 141 ? 0.341 5.069 -12.208 1.00 96.69 141 VAL A C 1
ATOM 1094 O O . VAL A 1 141 ? 0.107 3.861 -12.232 1.00 96.69 141 VAL A O 1
ATOM 1097 N N . ALA A 1 142 ? 1.260 5.580 -11.389 1.00 97.62 142 ALA A N 1
ATOM 1098 C CA . ALA A 1 142 ? 2.072 4.781 -10.477 1.00 97.62 142 ALA A CA 1
ATOM 1099 C C . ALA A 1 142 ? 1.209 4.003 -9.469 1.00 97.62 142 ALA A C 1
ATOM 1101 O O . ALA A 1 142 ? 1.528 2.852 -9.161 1.00 97.62 142 ALA A O 1
ATOM 1102 N N . ALA A 1 143 ? 0.111 4.597 -8.980 1.00 95.50 143 ALA A N 1
ATOM 1103 C CA . ALA A 1 143 ? -0.836 3.924 -8.090 1.00 95.50 143 ALA A CA 1
ATOM 1104 C C . ALA A 1 143 ? -1.525 2.744 -8.791 1.00 95.50 143 ALA A C 1
ATOM 1106 O O . ALA A 1 143 ? -1.598 1.658 -8.212 1.00 95.50 143 ALA A O 1
ATOM 1107 N N . LYS A 1 144 ? -1.945 2.913 -10.056 1.00 96.62 144 LYS A N 1
ATOM 1108 C CA . LYS A 1 144 ? -2.485 1.805 -10.864 1.00 96.62 144 LYS A CA 1
ATOM 1109 C C . LYS A 1 144 ? -1.459 0.677 -11.014 1.00 96.62 144 LYS A C 1
ATOM 1111 O O . LYS A 1 144 ? -1.805 -0.487 -10.828 1.00 96.62 144 LYS A O 1
ATOM 1116 N N . ILE A 1 145 ? -0.204 1.023 -11.323 1.00 98.12 145 ILE A N 1
ATOM 1117 C CA . ILE A 1 145 ? 0.896 0.067 -11.534 1.00 98.12 145 ILE A CA 1
ATOM 1118 C C . ILE A 1 145 ? 1.147 -0.772 -10.278 1.00 98.12 145 ILE A C 1
ATOM 1120 O O . ILE A 1 145 ? 1.164 -2.001 -10.364 1.00 98.12 145 ILE A O 1
ATOM 1124 N N . ILE A 1 146 ? 1.351 -0.134 -9.118 1.00 97.44 146 ILE A N 1
ATOM 1125 C CA . ILE A 1 146 ? 1.677 -0.867 -7.888 1.00 97.44 146 ILE A CA 1
ATOM 1126 C C . ILE A 1 146 ? 0.491 -1.710 -7.411 1.00 97.44 146 ILE A C 1
ATOM 1128 O O . ILE A 1 146 ? 0.683 -2.882 -7.092 1.00 97.44 146 ILE A O 1
ATOM 1132 N N . ALA A 1 147 ? -0.731 -1.166 -7.439 1.00 95.44 147 ALA A N 1
ATOM 1133 C CA . ALA A 1 147 ? -1.924 -1.889 -7.010 1.00 95.44 147 ALA A CA 1
ATOM 1134 C C . ALA A 1 147 ? -2.162 -3.124 -7.888 1.00 95.44 147 ALA A C 1
ATOM 1136 O O . ALA A 1 147 ? -2.129 -4.256 -7.405 1.00 95.44 147 ALA A O 1
ATOM 1137 N N . LEU A 1 148 ? -2.306 -2.931 -9.203 1.00 94.50 148 LEU A N 1
ATOM 1138 C CA . LEU A 1 148 ? -2.596 -4.028 -10.124 1.00 94.50 148 LEU A CA 1
ATOM 1139 C C . LEU A 1 148 ? -1.459 -5.059 -10.161 1.00 94.50 148 LEU A C 1
ATOM 1141 O O . LEU A 1 148 ? -1.711 -6.266 -10.229 1.00 94.50 148 LEU A O 1
ATOM 1145 N N . GLY A 1 149 ? -0.213 -4.584 -10.099 1.00 95.94 149 GLY A N 1
ATOM 1146 C CA . GLY A 1 149 ? 0.976 -5.423 -10.107 1.00 95.94 149 GLY A CA 1
ATOM 1147 C C . GLY A 1 149 ? 1.079 -6.338 -8.890 1.00 95.94 149 GLY A C 1
ATOM 1148 O O . GLY A 1 149 ? 1.399 -7.514 -9.058 1.00 95.94 149 GLY A O 1
ATOM 1149 N N . MET A 1 150 ? 0.761 -5.846 -7.689 1.00 96.44 150 MET A N 1
ATOM 1150 C CA . MET A 1 150 ? 0.811 -6.649 -6.462 1.00 96.44 150 MET A CA 1
ATOM 1151 C C . MET A 1 150 ? -0.424 -7.545 -6.297 1.00 96.44 150 MET A C 1
ATOM 1153 O O . MET A 1 150 ? -0.284 -8.689 -5.863 1.00 96.44 150 MET A O 1
ATOM 1157 N N . ILE A 1 151 ? -1.612 -7.081 -6.703 1.00 94.00 151 ILE A N 1
ATOM 1158 C CA . ILE A 1 151 ? -2.856 -7.872 -6.662 1.00 94.00 151 ILE A CA 1
ATOM 1159 C C . ILE A 1 151 ? -2.757 -9.103 -7.571 1.00 94.00 151 ILE A C 1
ATOM 1161 O O . ILE A 1 151 ? -3.108 -10.206 -7.161 1.00 94.00 151 ILE A O 1
ATOM 1165 N N . ASN A 1 152 ? -2.238 -8.935 -8.790 1.00 93.75 152 ASN A N 1
ATOM 1166 C CA . ASN A 1 152 ? -2.205 -10.006 -9.795 1.00 93.75 152 ASN A CA 1
ATOM 11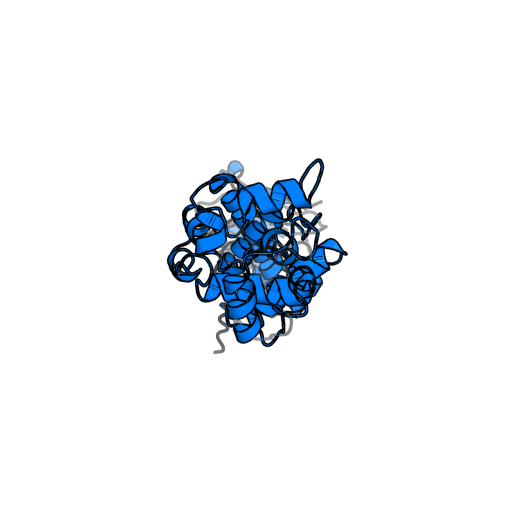67 C C . ASN A 1 152 ? -0.825 -10.659 -9.970 1.00 93.75 152 ASN A C 1
ATOM 1169 O O . ASN A 1 152 ? -0.673 -11.587 -10.763 1.00 93.75 152 ASN A O 1
ATOM 1173 N N . GLY A 1 153 ? 0.185 -10.182 -9.240 1.00 94.50 153 GLY A N 1
ATOM 1174 C CA . GLY A 1 153 ? 1.539 -10.730 -9.246 1.00 94.50 153 GLY A CA 1
ATOM 1175 C C . GLY A 1 153 ? 2.324 -10.488 -10.534 1.00 94.50 153 GLY A C 1
ATOM 1176 O O . GLY A 1 153 ? 3.095 -11.346 -10.960 1.00 94.50 153 GLY A O 1
ATOM 1177 N N . TYR A 1 154 ? 2.170 -9.329 -11.175 1.00 93.94 154 TYR A N 1
ATOM 1178 C CA . TYR A 1 154 ? 2.819 -9.058 -12.462 1.00 93.94 154 TYR A CA 1
ATOM 1179 C C . TYR A 1 154 ? 4.333 -8.829 -12.387 1.00 93.94 154 TYR A C 1
ATOM 1181 O O . TYR A 1 154 ? 4.998 -8.950 -13.419 1.00 93.94 154 TYR A O 1
ATOM 1189 N N . PHE A 1 155 ? 4.894 -8.552 -11.209 1.00 93.44 155 PHE A N 1
ATOM 1190 C CA . PHE A 1 155 ? 6.334 -8.316 -11.066 1.00 93.44 155 PHE A CA 1
ATOM 1191 C C . PHE A 1 155 ? 7.134 -9.624 -11.021 1.00 93.44 155 PHE A C 1
ATOM 1193 O O . PHE A 1 155 ? 8.028 -9.822 -11.839 1.00 93.44 155 PHE A O 1
ATOM 1200 N N . THR A 1 156 ? 6.790 -10.546 -10.117 1.00 94.44 156 THR A N 1
ATOM 1201 C CA . THR A 1 156 ? 7.542 -11.802 -9.913 1.00 94.44 156 THR A CA 1
ATOM 1202 C C . THR A 1 156 ? 6.714 -13.071 -10.134 1.00 94.44 156 THR A C 1
ATOM 1204 O O . THR A 1 156 ? 7.239 -14.181 -10.030 1.00 94.44 156 THR A O 1
ATOM 1207 N N . GLY A 1 157 ? 5.414 -12.936 -10.407 1.00 95.31 157 GLY A N 1
ATOM 1208 C CA . GLY A 1 157 ? 4.449 -14.038 -10.407 1.00 95.31 157 GLY A CA 1
ATOM 1209 C C . GLY A 1 157 ? 3.861 -14.355 -9.029 1.00 95.31 157 GLY A C 1
ATOM 1210 O O . GLY A 1 157 ? 3.061 -15.282 -8.924 1.00 95.31 157 GLY A O 1
ATOM 1211 N N . LYS A 1 158 ? 4.263 -13.636 -7.973 1.00 97.06 158 LYS A N 1
ATOM 1212 C CA . LYS A 1 158 ? 3.693 -13.747 -6.623 1.00 97.06 158 LYS A CA 1
ATOM 1213 C C . LYS A 1 158 ? 2.719 -12.613 -6.359 1.00 97.06 158 LYS A C 1
ATOM 1215 O O . LYS A 1 158 ? 3.040 -11.474 -6.683 1.00 97.06 158 LYS A O 1
ATOM 1220 N N . LYS A 1 159 ? 1.569 -12.917 -5.761 1.00 95.75 159 LYS A N 1
ATOM 1221 C CA . LYS A 1 159 ? 0.497 -11.947 -5.490 1.00 95.75 159 LYS A CA 1
ATOM 1222 C C . LYS A 1 159 ? 0.277 -11.718 -3.996 1.00 95.75 159 LYS A C 1
ATOM 1224 O O . LYS A 1 159 ? 0.721 -12.515 -3.175 1.00 95.75 159 LYS A O 1
ATOM 1229 N N . LEU A 1 160 ? -0.436 -10.644 -3.652 1.00 95.12 160 LEU A N 1
ATOM 1230 C CA . LEU A 1 160 ? -0.803 -10.307 -2.268 1.00 95.12 160 LEU A CA 1
ATOM 1231 C C . LEU A 1 160 ? -1.455 -11.483 -1.533 1.00 95.12 160 LEU A C 1
ATOM 1233 O O . LEU A 1 160 ? -0.987 -11.860 -0.464 1.00 95.12 160 LEU A O 1
ATOM 1237 N N . GLU A 1 161 ? -2.454 -12.122 -2.144 1.00 92.81 161 GLU A N 1
ATOM 1238 C CA . GLU A 1 161 ? -3.167 -13.264 -1.551 1.00 92.81 161 GLU A CA 1
ATOM 1239 C C . GLU A 1 161 ? -2.285 -14.494 -1.279 1.00 92.81 161 GLU A C 1
ATOM 1241 O O . GLU A 1 161 ? -2.694 -15.373 -0.526 1.00 92.81 161 GLU A O 1
ATOM 1246 N N . ASP A 1 162 ? -1.088 -14.587 -1.873 1.00 94.12 162 ASP A N 1
ATOM 1247 C CA . ASP A 1 162 ? -0.165 -15.690 -1.576 1.00 94.12 162 ASP A CA 1
ATOM 1248 C C . ASP A 1 162 ? 0.454 -15.564 -0.168 1.00 94.12 162 ASP A C 1
ATOM 1250 O O . ASP A 1 162 ? 1.021 -16.538 0.329 1.00 94.12 162 ASP A O 1
ATOM 1254 N N . TYR A 1 163 ? 0.385 -14.376 0.450 1.00 94.88 163 TYR A N 1
ATOM 1255 C CA . TYR A 1 163 ? 1.038 -14.053 1.728 1.00 94.88 163 TYR A CA 1
ATOM 1256 C C . TYR A 1 163 ? 0.134 -13.342 2.735 1.00 94.88 163 TYR A C 1
ATOM 1258 O O . TYR A 1 163 ? 0.421 -13.363 3.927 1.00 94.88 163 TYR A O 1
ATOM 1266 N N . ILE A 1 164 ? -0.897 -12.645 2.264 1.00 92.00 164 ILE A N 1
ATOM 1267 C CA . ILE A 1 164 ? -1.724 -11.766 3.084 1.00 92.00 164 ILE A CA 1
ATOM 1268 C C . ILE A 1 164 ? -3.189 -12.064 2.768 1.00 92.00 164 ILE A C 1
ATOM 1270 O O . ILE A 1 164 ? -3.685 -11.776 1.674 1.00 92.00 164 ILE A O 1
ATOM 1274 N N . SER A 1 165 ? -3.866 -12.661 3.743 1.00 81.81 165 SER A N 1
ATOM 1275 C CA . SER A 1 165 ? -5.266 -13.072 3.696 1.00 81.81 165 SER A CA 1
ATOM 1276 C C . SER A 1 165 ? -5.945 -12.817 5.042 1.00 81.81 165 SER A C 1
ATOM 1278 O O . SER A 1 165 ? -5.288 -12.551 6.044 1.00 81.81 165 SER A O 1
ATOM 1280 N N . ASN A 1 166 ? -7.263 -12.999 5.102 1.00 68.06 166 ASN A N 1
ATOM 1281 C CA . ASN A 1 166 ? -8.068 -12.753 6.306 1.00 68.06 166 ASN A CA 1
ATOM 1282 C C . ASN A 1 166 ? -7.748 -13.715 7.468 1.00 68.06 166 ASN A C 1
ATOM 1284 O O . ASN A 1 166 ? -8.287 -13.557 8.558 1.00 68.06 166 ASN A O 1
ATOM 1288 N N . GLN A 1 167 ? -6.942 -14.754 7.232 1.00 69.12 167 GLN A N 1
ATOM 1289 C CA . GLN A 1 167 ? -6.588 -15.766 8.233 1.00 69.12 167 GLN A CA 1
ATOM 1290 C C . GLN A 1 167 ? -5.093 -15.790 8.556 1.00 69.12 167 GLN A C 1
ATOM 1292 O O . GLN A 1 167 ? -4.721 -16.308 9.606 1.00 69.12 167 GLN A O 1
ATOM 1297 N N . ASP A 1 168 ? -4.252 -15.282 7.654 1.00 81.62 168 ASP A N 1
ATOM 1298 C CA . ASP A 1 168 ? -2.799 -15.372 7.761 1.00 81.62 168 ASP A CA 1
ATOM 1299 C C . ASP A 1 168 ? -2.142 -14.180 7.063 1.00 81.62 168 ASP A C 1
ATOM 1301 O O . ASP A 1 168 ? -2.478 -13.864 5.915 1.00 81.62 168 ASP A O 1
ATOM 1305 N N . VAL A 1 169 ? -1.226 -13.524 7.772 1.00 89.00 169 VAL A N 1
ATOM 1306 C CA . VAL A 1 169 ? -0.543 -12.300 7.344 1.00 89.00 169 VAL A CA 1
ATOM 1307 C C . VAL A 1 169 ? 0.962 -12.497 7.504 1.00 89.00 169 VAL A C 1
ATOM 1309 O O . VAL A 1 169 ? 1.486 -12.543 8.615 1.00 89.00 169 VAL A O 1
ATOM 1312 N N . ASP A 1 170 ? 1.670 -12.574 6.377 1.00 93.00 170 ASP A N 1
ATOM 1313 C CA . ASP A 1 170 ? 3.124 -12.731 6.312 1.00 93.00 170 ASP A CA 1
ATOM 1314 C C . ASP A 1 170 ? 3.765 -11.567 5.542 1.00 93.00 170 ASP A C 1
ATOM 1316 O O . ASP A 1 170 ? 4.223 -11.693 4.398 1.00 93.00 170 ASP A O 1
ATOM 1320 N N . PHE A 1 171 ? 3.814 -10.396 6.185 1.00 92.38 171 PHE A N 1
ATOM 1321 C CA . PHE A 1 171 ? 4.427 -9.199 5.600 1.00 92.38 171 PHE A CA 1
ATOM 1322 C C . PHE A 1 171 ? 5.908 -9.385 5.253 1.00 92.38 171 PHE A C 1
ATOM 1324 O O . PHE A 1 171 ? 6.408 -8.763 4.312 1.00 92.38 171 PHE A O 1
ATOM 1331 N N . PHE A 1 172 ? 6.623 -10.250 5.976 1.00 93.62 172 PHE A N 1
ATOM 1332 C CA . PHE A 1 172 ? 8.029 -10.519 5.696 1.00 93.62 172 PHE A CA 1
ATOM 1333 C C . PHE A 1 172 ? 8.197 -11.204 4.334 1.00 93.62 172 PHE A C 1
ATOM 1335 O O . PHE A 1 172 ? 8.952 -10.731 3.478 1.00 93.62 172 PHE A O 1
ATOM 1342 N N . ASN A 1 173 ? 7.492 -12.315 4.094 1.00 96.38 173 ASN A N 1
ATOM 1343 C CA . ASN A 1 173 ? 7.615 -13.034 2.827 1.00 96.38 173 ASN A CA 1
ATOM 1344 C C . ASN A 1 173 ? 6.894 -12.343 1.669 1.00 96.38 173 ASN A C 1
ATOM 1346 O O . ASN A 1 173 ? 7.301 -12.565 0.523 1.00 96.38 173 ASN A O 1
ATOM 1350 N N . ALA A 1 174 ? 5.933 -11.456 1.943 1.00 97.00 174 ALA A N 1
ATOM 1351 C CA . ALA A 1 174 ? 5.273 -10.635 0.932 1.00 97.00 174 ALA A CA 1
ATOM 1352 C C . ALA A 1 174 ? 6.255 -9.792 0.094 1.00 97.00 174 ALA A C 1
ATOM 1354 O O . ALA A 1 174 ? 5.944 -9.447 -1.046 1.00 97.00 174 ALA A O 1
ATOM 1355 N N . ARG A 1 175 ? 7.498 -9.568 0.559 1.00 97.50 175 ARG A N 1
ATOM 1356 C CA . ARG A 1 175 ? 8.545 -8.904 -0.245 1.00 97.50 175 ARG A CA 1
ATOM 1357 C C . ARG A 1 175 ? 8.779 -9.569 -1.598 1.00 97.50 175 ARG A C 1
ATOM 1359 O O . ARG A 1 175 ? 9.012 -8.867 -2.583 1.00 97.50 175 ARG A O 1
ATOM 1366 N N . LYS A 1 176 ? 8.587 -10.891 -1.660 1.00 97.56 176 LYS A N 1
ATOM 1367 C CA . LYS A 1 176 ? 8.674 -11.720 -2.872 1.00 97.56 176 LYS A CA 1
ATOM 1368 C C . LYS A 1 176 ? 7.717 -11.304 -3.985 1.00 97.56 176 LYS A C 1
ATOM 1370 O O . LYS A 1 176 ? 7.951 -11.701 -5.122 1.00 97.56 176 LYS A O 1
ATOM 1375 N N . ILE A 1 177 ? 6.685 -10.514 -3.691 1.00 96.62 177 ILE A N 1
ATOM 1376 C CA . ILE A 1 177 ? 5.780 -9.930 -4.691 1.00 96.62 177 ILE A CA 1
ATOM 1377 C C . ILE A 1 177 ? 6.531 -8.982 -5.624 1.00 96.62 177 ILE A C 1
ATOM 1379 O O . ILE A 1 177 ? 6.251 -8.972 -6.816 1.00 96.62 177 ILE A O 1
ATOM 1383 N N . VAL A 1 178 ? 7.495 -8.217 -5.105 1.00 94.75 178 VAL A N 1
ATOM 1384 C CA . VAL A 1 178 ? 8.233 -7.199 -5.870 1.00 94.75 178 VAL A CA 1
ATOM 1385 C C . VAL A 1 178 ? 9.675 -7.621 -6.132 1.00 94.75 178 VAL A C 1
ATOM 1387 O O . VAL A 1 178 ? 10.175 -7.452 -7.239 1.00 94.75 178 VAL A O 1
ATOM 1390 N N . ASN A 1 179 ? 10.360 -8.168 -5.126 1.00 91.50 179 ASN A N 1
ATOM 1391 C CA . ASN A 1 179 ? 11.784 -8.489 -5.206 1.00 91.50 179 ASN A CA 1
ATOM 1392 C C . ASN A 1 179 ? 12.145 -9.658 -4.267 1.00 91.50 179 ASN A C 1
ATOM 1394 O O . ASN A 1 179 ? 11.301 -10.187 -3.558 1.00 91.50 179 ASN A O 1
ATOM 1398 N N . GLY A 1 180 ? 13.405 -10.088 -4.221 1.00 92.25 180 GLY A N 1
ATOM 1399 C CA . GLY A 1 180 ? 13.893 -10.998 -3.182 1.00 92.25 180 GLY A CA 1
ATOM 1400 C C . GLY A 1 180 ? 13.738 -10.424 -1.764 1.00 92.25 180 GLY A C 1
ATOM 1401 O O . GLY A 1 180 ? 13.321 -9.293 -1.572 1.00 92.25 180 GLY A O 1
ATOM 1402 N N . ILE A 1 181 ? 14.128 -11.184 -0.742 1.00 93.62 181 ILE A N 1
ATOM 1403 C CA . ILE A 1 181 ? 13.897 -10.851 0.682 1.00 93.62 181 ILE A CA 1
ATOM 1404 C C . ILE A 1 181 ? 14.753 -9.699 1.251 1.00 93.62 181 ILE A C 1
ATOM 1406 O O . ILE A 1 181 ? 14.830 -9.536 2.470 1.00 93.62 181 ILE A O 1
ATOM 1410 N N . ASP A 1 182 ? 15.424 -8.914 0.407 1.00 90.81 182 ASP A N 1
ATOM 1411 C CA . ASP A 1 182 ? 16.173 -7.754 0.891 1.00 90.81 182 ASP A CA 1
ATOM 1412 C C . ASP A 1 182 ? 15.218 -6.711 1.490 1.00 90.81 182 ASP A C 1
ATOM 1414 O O . ASP A 1 182 ? 14.116 -6.489 0.983 1.00 90.81 182 ASP A O 1
ATOM 1418 N N . GLN A 1 183 ? 15.638 -6.117 2.610 1.00 91.50 183 GLN A N 1
ATOM 1419 C CA . GLN A 1 183 ? 14.862 -5.173 3.425 1.00 91.50 183 GLN A CA 1
ATOM 1420 C C . GLN A 1 183 ? 13.497 -5.690 3.923 1.00 91.50 183 GLN A C 1
ATOM 1422 O O . GLN A 1 183 ? 12.721 -4.914 4.476 1.00 91.50 183 GLN A O 1
ATOM 1427 N N . ALA A 1 184 ? 13.212 -6.995 3.813 1.00 88.62 184 ALA A N 1
ATOM 1428 C CA . ALA A 1 184 ? 11.909 -7.570 4.155 1.00 88.62 184 ALA A CA 1
ATOM 1429 C C . ALA A 1 184 ? 11.449 -7.239 5.586 1.00 88.62 184 ALA A C 1
ATOM 1431 O O . ALA A 1 184 ? 10.307 -6.840 5.771 1.00 88.62 184 ALA A O 1
ATOM 1432 N N . ASN A 1 185 ? 12.343 -7.309 6.583 1.00 85.75 185 ASN A N 1
ATOM 1433 C CA . ASN A 1 185 ? 12.020 -6.919 7.965 1.00 85.75 185 ASN A CA 1
ATOM 1434 C C . ASN A 1 185 ? 11.639 -5.436 8.087 1.00 85.75 185 ASN A C 1
ATOM 1436 O O . ASN A 1 185 ? 10.708 -5.092 8.803 1.00 85.75 185 ASN A O 1
ATOM 1440 N N . LEU A 1 186 ? 12.359 -4.543 7.401 1.00 76.56 186 LEU A N 1
ATOM 1441 C CA . LEU A 1 186 ? 12.088 -3.107 7.473 1.00 76.56 186 LEU A CA 1
ATOM 1442 C C . LEU A 1 186 ? 10.724 -2.777 6.858 1.00 76.56 186 LEU A C 1
ATOM 1444 O O . LEU A 1 186 ? 9.956 -2.010 7.432 1.00 76.56 186 LEU A O 1
ATOM 1448 N N . ILE A 1 187 ? 10.427 -3.381 5.708 1.00 85.69 187 ILE A N 1
ATOM 1449 C CA . ILE A 1 187 ? 9.151 -3.204 5.013 1.00 85.69 187 ILE A CA 1
ATOM 1450 C C . ILE A 1 187 ? 8.013 -3.829 5.823 1.00 85.69 187 ILE A C 1
ATOM 1452 O O . ILE A 1 187 ? 6.962 -3.210 5.939 1.00 85.69 187 ILE A O 1
ATOM 1456 N N . ALA A 1 188 ? 8.225 -4.996 6.438 1.00 79.81 188 ALA A N 1
ATOM 1457 C CA . ALA A 1 188 ? 7.244 -5.609 7.328 1.00 79.81 188 ALA A CA 1
ATOM 1458 C C . ALA A 1 188 ? 6.910 -4.696 8.516 1.00 79.81 188 ALA A C 1
ATOM 1460 O O . ALA A 1 188 ? 5.739 -4.431 8.754 1.00 79.81 188 ALA A O 1
ATOM 1461 N N . ASN A 1 189 ? 7.912 -4.098 9.168 1.00 69.88 189 ASN A N 1
ATOM 1462 C CA . ASN A 1 189 ? 7.676 -3.148 10.262 1.00 69.88 189 ASN A CA 1
ATOM 1463 C C . ASN A 1 189 ? 6.898 -1.899 9.803 1.00 69.88 189 ASN A C 1
ATOM 1465 O O . ASN A 1 189 ? 6.085 -1.349 10.549 1.00 69.88 189 ASN A O 1
ATOM 1469 N N . TYR A 1 190 ? 7.146 -1.414 8.580 1.00 74.12 190 TYR A N 1
ATOM 1470 C CA . TYR A 1 190 ? 6.329 -0.344 7.999 1.00 74.12 190 TYR A CA 1
ATOM 1471 C C . TYR A 1 190 ? 4.894 -0.805 7.749 1.00 74.12 190 TYR A C 1
ATOM 1473 O O . TYR A 1 190 ? 3.977 -0.037 8.021 1.00 74.12 190 TYR A O 1
ATOM 1481 N N . ALA A 1 191 ? 4.702 -2.029 7.254 1.00 80.88 191 ALA A N 1
ATOM 1482 C CA . ALA A 1 191 ? 3.383 -2.598 7.006 1.00 80.88 191 ALA A CA 1
ATOM 1483 C C . ALA A 1 191 ? 2.602 -2.737 8.312 1.00 80.88 191 ALA A C 1
ATOM 1485 O O . ALA A 1 191 ? 1.503 -2.215 8.378 1.00 80.88 191 ALA A O 1
ATOM 1486 N N . GLU A 1 192 ? 3.201 -3.286 9.370 1.00 77.62 192 GLU A N 1
ATOM 1487 C CA . GLU A 1 192 ? 2.604 -3.343 10.714 1.00 77.62 192 GLU A CA 1
ATOM 1488 C C . GLU A 1 192 ? 2.205 -1.951 11.225 1.00 77.62 192 GLU A C 1
ATOM 1490 O O . GLU A 1 192 ? 1.131 -1.773 11.787 1.00 77.62 192 GLU A O 1
ATOM 1495 N N . SER A 1 193 ? 3.040 -0.933 10.991 1.00 68.06 193 SER A N 1
ATOM 1496 C CA . SER A 1 193 ? 2.725 0.443 11.399 1.00 68.06 193 SER A CA 1
ATOM 1497 C C . SER A 1 193 ? 1.542 1.028 10.620 1.00 68.06 193 SER A C 1
ATOM 1499 O O . SER A 1 193 ? 0.718 1.734 11.198 1.00 68.06 193 SER A O 1
ATOM 1501 N N . TYR A 1 194 ? 1.461 0.765 9.311 1.00 72.06 194 TYR A N 1
ATOM 1502 C CA . TYR A 1 194 ? 0.311 1.164 8.499 1.00 72.06 194 TYR A CA 1
ATOM 1503 C C . TYR A 1 194 ? -0.941 0.381 8.873 1.00 72.06 194 TYR A C 1
ATOM 1505 O O . TYR A 1 194 ? -2.011 0.974 8.898 1.00 72.06 194 TYR A O 1
ATOM 1513 N N . ASP A 1 195 ? -0.797 -0.896 9.212 1.00 75.19 195 ASP A N 1
ATOM 1514 C CA . ASP A 1 195 ? -1.898 -1.761 9.610 1.00 75.19 195 ASP A CA 1
ATOM 1515 C C . ASP A 1 195 ? -2.504 -1.285 10.915 1.00 75.19 195 ASP A C 1
ATOM 1517 O O . ASP A 1 195 ? -3.680 -0.967 10.943 1.00 75.19 195 ASP A O 1
ATOM 1521 N N . LEU A 1 196 ? -1.682 -1.037 11.936 1.00 62.81 196 LEU A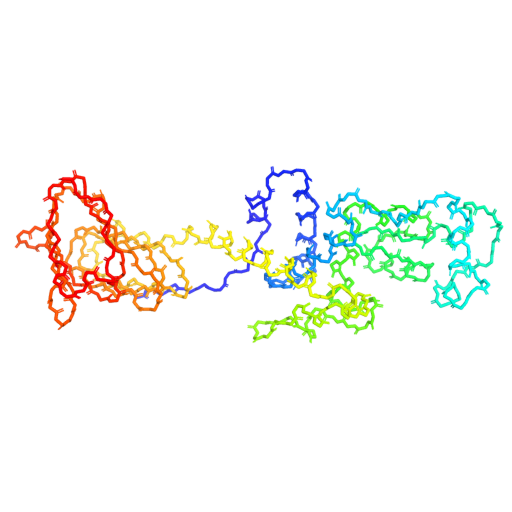 N 1
ATOM 1522 C CA . LEU A 1 196 ? -2.136 -0.421 13.181 1.00 62.81 196 LEU A CA 1
ATOM 1523 C C . LEU A 1 196 ? -2.769 0.956 12.953 1.00 62.81 196 LEU A C 1
ATOM 1525 O O . LEU A 1 196 ? -3.729 1.306 13.629 1.00 62.81 196 LEU A O 1
ATOM 1529 N N . ALA A 1 197 ? -2.255 1.770 12.026 1.00 59.69 197 ALA A N 1
ATOM 1530 C CA . ALA A 1 197 ? -2.824 3.087 11.731 1.00 59.69 197 ALA A CA 1
ATOM 1531 C C . ALA A 1 197 ? -4.168 2.992 10.990 1.00 59.69 197 ALA A C 1
ATOM 1533 O O . ALA A 1 197 ? -5.075 3.778 11.257 1.00 59.69 197 ALA A O 1
ATOM 1534 N N . LEU A 1 198 ? -4.301 2.046 10.061 1.00 64.62 198 LEU A N 1
ATOM 1535 C CA . LEU A 1 198 ? -5.535 1.795 9.329 1.00 64.62 198 LEU A CA 1
ATOM 1536 C C . LEU A 1 198 ? -6.556 1.090 10.207 1.00 64.62 198 LEU A C 1
ATOM 1538 O O . LEU A 1 198 ? -7.702 1.484 10.157 1.00 64.62 198 LEU A O 1
ATOM 1542 N N . GLU A 1 199 ? -6.165 0.136 11.046 1.00 58.22 199 GLU A N 1
ATOM 1543 C CA . GLU A 1 199 ? -7.026 -0.478 12.054 1.00 58.22 199 GLU A CA 1
ATOM 1544 C C . GLU A 1 199 ? -7.446 0.554 13.087 1.00 58.22 199 GLU A C 1
ATOM 1546 O O . GLU A 1 199 ? -8.632 0.725 13.278 1.00 58.22 199 GLU A O 1
ATOM 1551 N N . SER A 1 200 ? -6.535 1.329 13.684 1.00 46.78 200 SER A N 1
ATOM 1552 C CA . SER A 1 200 ? -6.908 2.356 14.673 1.00 46.78 200 SER A CA 1
ATOM 1553 C C . SER A 1 200 ? -7.775 3.471 14.096 1.00 46.78 200 SER A C 1
ATOM 1555 O O . SER A 1 200 ? -8.597 4.024 14.820 1.00 46.78 200 SER A O 1
ATOM 1557 N N . ASN A 1 201 ? -7.641 3.810 12.810 1.00 43.75 201 ASN A N 1
ATOM 1558 C CA . ASN A 1 201 ? -8.504 4.816 12.203 1.00 43.75 201 ASN A CA 1
ATOM 1559 C C . ASN A 1 201 ? -9.742 4.267 11.497 1.00 43.75 201 ASN A C 1
ATOM 1561 O O . ASN A 1 201 ? -10.734 4.978 11.449 1.00 43.75 201 ASN A O 1
ATOM 1565 N N . LEU A 1 202 ? -9.726 3.032 10.996 1.00 41.81 202 LEU A N 1
ATOM 1566 C CA . LEU A 1 202 ? -10.954 2.297 10.715 1.00 41.81 202 LEU A CA 1
ATOM 1567 C C . LEU A 1 202 ? -11.705 2.117 12.015 1.00 41.81 202 LEU A C 1
ATOM 1569 O O . LEU A 1 202 ? -12.910 2.260 11.996 1.00 41.81 202 LEU A O 1
ATOM 1573 N N . HIS A 1 203 ? -11.023 1.919 13.142 1.00 35.56 203 HIS A N 1
ATOM 1574 C CA . HIS A 1 203 ? -11.579 2.020 14.479 1.00 35.56 203 HIS A CA 1
ATOM 1575 C C . HIS A 1 203 ? -12.039 3.448 14.764 1.00 35.56 203 HIS A C 1
ATOM 1577 O O . HIS A 1 203 ? -13.132 3.560 15.257 1.00 35.56 203 HIS A O 1
ATOM 1583 N N . LEU A 1 204 ? -11.363 4.541 14.378 1.00 30.61 204 LEU A N 1
ATOM 1584 C CA . LEU A 1 204 ? -11.877 5.923 14.561 1.00 30.61 204 LEU A CA 1
ATOM 1585 C C . LEU A 1 204 ? -13.053 6.319 13.646 1.00 30.61 204 LEU A C 1
ATOM 1587 O O . LEU A 1 204 ? -13.868 7.144 14.052 1.00 30.61 204 LEU A O 1
ATOM 1591 N N . THR A 1 205 ? -13.183 5.740 12.451 1.00 33.25 205 THR A N 1
ATOM 1592 C CA . THR A 1 205 ? -14.326 5.958 11.545 1.00 33.25 205 THR A CA 1
ATOM 1593 C C . THR A 1 205 ? -15.440 4.920 11.732 1.00 33.25 205 THR A C 1
ATOM 1595 O O . THR A 1 205 ? -16.596 5.206 11.429 1.00 33.25 205 THR A O 1
ATOM 1598 N N . SER A 1 206 ? -15.137 3.761 12.331 1.00 33.56 206 SER A N 1
ATOM 1599 C CA . SER A 1 206 ? -16.104 2.806 12.906 1.00 33.56 206 SER A CA 1
ATOM 1600 C C . SER A 1 206 ? -16.411 3.057 14.391 1.00 33.56 206 SER A C 1
ATOM 1602 O O . SER A 1 206 ? -17.374 2.493 14.900 1.00 33.56 206 SER A O 1
ATOM 1604 N N . ILE A 1 207 ? -15.707 3.984 15.058 1.00 33.88 207 ILE A N 1
ATOM 1605 C CA . ILE A 1 207 ? -16.013 4.553 16.392 1.00 33.88 207 ILE A CA 1
ATOM 1606 C C . ILE A 1 207 ? -17.334 5.335 16.341 1.00 33.88 207 ILE A C 1
ATOM 1608 O O . ILE A 1 207 ? -17.947 5.600 17.374 1.00 33.88 207 ILE A O 1
ATOM 1612 N N . ASP A 1 208 ? -17.840 5.622 15.138 1.00 38.12 208 ASP A N 1
ATOM 1613 C CA . ASP A 1 208 ? -19.210 6.079 14.918 1.00 38.12 208 ASP A CA 1
ATOM 1614 C C . ASP A 1 208 ? -20.253 4.945 14.823 1.00 38.12 208 ASP A C 1
ATOM 1616 O O . ASP A 1 208 ? -21.420 5.224 14.541 1.00 38.12 208 ASP A O 1
ATOM 1620 N N . TYR A 1 209 ? -19.930 3.687 15.161 1.00 41.31 209 TYR A N 1
ATOM 1621 C CA . TYR A 1 209 ? -20.964 2.734 15.586 1.00 41.31 209 TYR A CA 1
ATOM 1622 C C . TYR A 1 209 ? -21.321 2.952 17.055 1.00 41.31 209 TYR A C 1
ATOM 1624 O O . TYR A 1 209 ? -21.130 2.111 17.928 1.00 41.31 209 TYR A O 1
ATOM 1632 N N . LYS A 1 210 ? -21.911 4.120 17.317 1.00 47.31 210 LYS A N 1
ATOM 1633 C CA . LYS A 1 210 ? -22.681 4.325 18.536 1.00 47.31 210 LYS A CA 1
ATOM 1634 C C . LYS A 1 210 ? -23.875 3.390 18.484 1.00 47.31 210 LYS A C 1
ATOM 1636 O O . LYS A 1 210 ? -24.812 3.613 17.714 1.00 47.31 210 LYS A O 1
ATOM 1641 N N . ILE A 1 211 ? -23.892 2.390 19.353 1.00 51.59 211 ILE A N 1
ATOM 1642 C CA . ILE A 1 211 ? -25.171 1.855 19.804 1.00 51.59 211 ILE A CA 1
ATOM 1643 C C . ILE A 1 211 ? -25.750 2.944 20.714 1.00 51.59 211 ILE A C 1
ATOM 1645 O O . ILE A 1 211 ? -25.444 3.006 21.899 1.00 51.59 211 ILE A O 1
ATOM 1649 N N . ASP A 1 212 ? -26.477 3.892 20.116 1.00 55.16 212 ASP A N 1
ATOM 1650 C CA . ASP A 1 212 ? -27.104 5.011 20.820 1.00 55.16 212 ASP A CA 1
ATOM 1651 C C . ASP A 1 212 ? -28.535 4.641 21.217 1.00 55.16 212 ASP A C 1
ATOM 1653 O O . ASP A 1 212 ? -29.501 4.969 20.527 1.00 55.16 212 ASP A O 1
ATOM 1657 N N . ALA A 1 213 ? -28.667 3.925 22.334 1.00 55.59 213 ALA A N 1
ATOM 1658 C CA . ALA A 1 213 ? -29.964 3.538 22.877 1.00 55.59 213 ALA A CA 1
ATOM 1659 C C . ALA A 1 213 ? -30.620 4.636 23.732 1.00 55.59 213 ALA A C 1
ATOM 1661 O O . ALA A 1 213 ? -31.685 4.412 24.309 1.00 55.59 213 ALA A O 1
ATOM 1662 N N . ARG A 1 214 ? -30.052 5.851 23.799 1.00 59.91 214 ARG A N 1
ATOM 1663 C CA . ARG A 1 214 ? -30.508 6.902 24.732 1.00 59.91 214 ARG A CA 1
ATOM 1664 C C . ARG A 1 214 ? -31.963 7.330 24.530 1.00 59.91 214 ARG A C 1
ATOM 1666 O O . ARG A 1 214 ? -32.552 7.921 25.431 1.00 59.91 214 ARG A O 1
ATOM 1673 N N . SER A 1 215 ? -32.546 7.064 23.357 1.00 49.44 215 SER A N 1
ATOM 1674 C CA . SER A 1 215 ? -33.950 7.379 23.047 1.00 49.44 215 SER A CA 1
ATOM 1675 C C . SER A 1 215 ? -34.925 6.203 23.180 1.00 49.44 215 SER A C 1
ATOM 1677 O O . SER A 1 215 ? -36.129 6.390 22.999 1.00 49.44 215 SER A O 1
ATOM 1679 N N . GLU A 1 216 ? -34.435 5.004 23.491 1.00 54.97 216 GLU A N 1
ATOM 1680 C CA . GLU A 1 216 ? -35.249 3.792 23.546 1.00 54.97 216 GLU A CA 1
ATOM 1681 C C . GLU A 1 216 ? -35.924 3.627 24.916 1.00 54.97 216 GLU A C 1
ATOM 1683 O O . GLU A 1 216 ? -35.332 3.839 25.972 1.00 54.97 216 GLU A O 1
ATOM 1688 N N . MET A 1 217 ? -37.211 3.263 24.904 1.00 56.38 217 MET A N 1
ATOM 1689 C CA . MET A 1 217 ? -38.039 3.139 26.117 1.00 56.38 217 MET A CA 1
ATOM 1690 C C . MET A 1 217 ? -38.207 1.694 26.613 1.00 56.38 217 MET A C 1
ATOM 1692 O O . MET A 1 217 ? -38.953 1.447 27.563 1.00 56.38 217 MET A O 1
ATOM 1696 N N . SER A 1 218 ? -37.572 0.724 25.955 1.00 56.06 218 SER A N 1
ATOM 1697 C CA . SER A 1 218 ? -37.645 -0.703 26.287 1.00 56.06 218 SER A CA 1
ATOM 1698 C C . SER A 1 218 ? -36.276 -1.241 26.665 1.00 56.06 218 SER A C 1
ATOM 1700 O O . SER A 1 218 ? -35.304 -0.798 26.080 1.00 56.06 218 SER A O 1
ATOM 1702 N N . SER A 1 219 ? -36.227 -2.219 27.573 1.00 61.34 219 SER A N 1
ATOM 1703 C CA . SER A 1 219 ? -34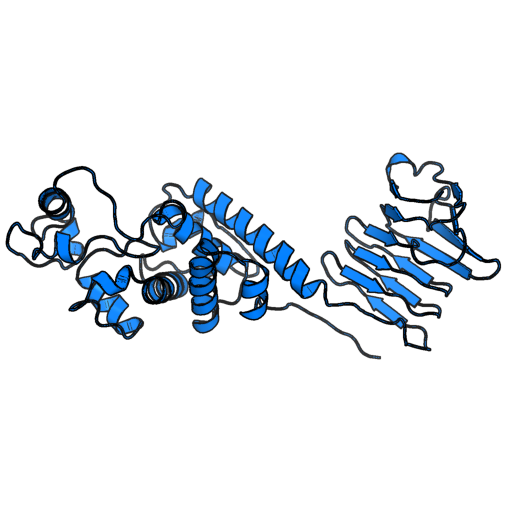.998 -2.945 27.930 1.00 61.34 219 SER A CA 1
ATOM 1704 C C . SER A 1 219 ? -34.333 -3.570 26.701 1.00 61.34 219 SER A C 1
ATOM 1706 O O . SER A 1 219 ? -35.026 -4.205 25.892 1.00 61.34 219 SER A O 1
ATOM 1708 N N . LEU A 1 220 ? -33.016 -3.403 26.572 1.00 58.28 220 LEU A N 1
ATOM 1709 C CA . LEU A 1 220 ? -32.232 -3.872 25.430 1.00 58.28 220 LEU A CA 1
ATOM 1710 C C . LEU A 1 220 ? -31.106 -4.827 25.834 1.00 58.28 220 LEU A C 1
ATOM 1712 O O . LEU A 1 220 ? -30.682 -4.892 26.985 1.00 58.28 220 LEU A O 1
ATOM 1716 N N . ILE A 1 221 ? -30.630 -5.580 24.841 1.00 65.75 221 ILE A N 1
ATOM 1717 C CA . ILE A 1 221 ? -29.351 -6.289 24.892 1.00 65.75 221 ILE A CA 1
ATOM 1718 C C . ILE A 1 221 ? -28.439 -5.573 23.898 1.00 65.75 221 ILE A C 1
ATOM 1720 O O . ILE A 1 221 ? -28.740 -5.554 22.701 1.00 65.75 221 ILE A O 1
ATOM 1724 N N . LEU A 1 222 ? -27.386 -4.944 24.405 1.00 65.25 222 LEU A N 1
ATOM 1725 C CA . LEU A 1 222 ? -26.388 -4.199 23.652 1.00 65.25 222 LEU A CA 1
ATOM 1726 C C . LEU A 1 222 ? -25.096 -5.019 23.686 1.00 65.25 222 LEU A C 1
ATOM 1728 O O . LEU A 1 222 ? -24.516 -5.216 24.749 1.00 65.25 222 LEU A O 1
ATOM 1732 N N . GLU A 1 223 ? -24.678 -5.535 22.535 1.00 64.25 223 GLU A N 1
ATOM 1733 C CA . GLU A 1 223 ? -23.460 -6.340 22.410 1.00 64.25 223 GLU A CA 1
ATOM 1734 C C . GLU A 1 223 ? -22.441 -5.562 21.576 1.00 64.25 223 GLU A C 1
ATOM 1736 O O . GLU A 1 223 ? -22.664 -5.308 20.388 1.00 64.25 223 GLU A O 1
ATOM 1741 N N . GLY A 1 224 ? -21.346 -5.174 22.222 1.00 57.12 224 GLY A N 1
ATOM 1742 C CA . GLY A 1 224 ? -20.095 -4.810 21.587 1.00 57.12 224 GLY A CA 1
ATOM 1743 C C . GLY A 1 224 ? -19.487 -6.042 20.923 1.00 57.12 224 GLY A C 1
ATOM 1744 O O . GLY A 1 224 ? -19.571 -7.160 21.435 1.00 57.12 224 GLY A O 1
ATOM 1745 N N . GLY A 1 225 ? -18.981 -5.868 19.708 1.00 54.28 225 GLY A N 1
ATOM 1746 C CA . GLY A 1 225 ? -18.361 -6.935 18.936 1.00 54.28 225 GLY A CA 1
ATOM 1747 C C . GLY A 1 225 ? -16.964 -7.282 19.457 1.00 54.28 225 GLY A C 1
ATOM 1748 O O . GLY A 1 225 ? -16.684 -7.254 20.648 1.00 54.28 225 GLY A O 1
ATOM 1749 N N . ALA A 1 226 ? -16.066 -7.654 18.545 1.00 51.34 226 ALA A N 1
ATOM 1750 C CA . ALA A 1 226 ? -14.642 -7.718 18.862 1.00 51.34 226 ALA A CA 1
ATOM 1751 C C . ALA A 1 226 ? -14.005 -6.331 18.656 1.00 51.34 226 ALA A C 1
ATOM 1753 O O . ALA A 1 226 ? -14.228 -5.726 17.606 1.00 51.34 226 ALA A O 1
ATOM 1754 N N . GLY A 1 227 ? -13.175 -5.891 19.606 1.00 54.47 227 GLY A N 1
ATOM 1755 C CA . GLY A 1 227 ? -12.448 -4.616 19.555 1.00 54.47 227 GLY A CA 1
ATOM 1756 C C . GLY A 1 227 ? -13.200 -3.474 20.237 1.00 54.47 227 GLY A C 1
ATOM 1757 O O . GLY A 1 227 ? -14.385 -3.603 20.505 1.00 54.47 227 GLY A O 1
ATOM 1758 N N . ASP A 1 228 ? -12.512 -2.356 20.465 1.00 57.31 228 ASP A N 1
ATOM 1759 C CA . ASP A 1 228 ? -12.987 -1.274 21.331 1.00 57.31 228 ASP A CA 1
ATOM 1760 C C . ASP A 1 228 ? -14.240 -0.552 20.786 1.00 57.31 228 ASP A C 1
ATOM 1762 O O . ASP A 1 228 ? -14.234 0.039 19.702 1.00 57.31 228 ASP A O 1
ATOM 1766 N N . ASN A 1 229 ? -15.352 -0.586 21.522 1.00 56.00 229 ASN A N 1
ATOM 1767 C CA . ASN A 1 229 ? -16.646 0.000 21.148 1.00 56.00 229 ASN A CA 1
ATOM 1768 C C . ASN A 1 229 ? -17.056 1.150 22.076 1.00 56.00 229 ASN A C 1
ATOM 1770 O O . ASN A 1 229 ? -16.612 1.232 23.214 1.00 56.00 229 ASN A O 1
ATOM 1774 N N . ILE A 1 230 ? -17.951 2.036 21.612 1.00 63.22 230 ILE A N 1
ATOM 1775 C CA . ILE A 1 230 ? -18.644 2.999 22.483 1.00 63.22 230 ILE A CA 1
ATOM 1776 C C . ILE A 1 230 ? -20.126 2.636 22.546 1.00 63.22 230 ILE A C 1
ATOM 1778 O O . ILE A 1 230 ? -20.883 2.884 21.603 1.00 63.22 230 ILE A O 1
ATOM 1782 N N . ILE A 1 231 ? -20.553 2.076 23.675 1.00 67.75 231 ILE A N 1
ATOM 1783 C CA . ILE A 1 231 ? -21.946 1.673 23.894 1.00 67.75 231 ILE A CA 1
ATOM 1784 C C . ILE A 1 231 ? -22.624 2.721 24.772 1.00 67.75 231 ILE A C 1
ATOM 1786 O O . ILE A 1 231 ? -22.133 3.016 25.858 1.00 67.75 231 ILE A O 1
ATOM 1790 N N . TYR A 1 232 ? -23.747 3.286 24.316 1.00 71.31 232 TYR A N 1
ATOM 1791 C CA . TYR A 1 232 ? -24.586 4.156 25.138 1.00 71.31 232 TYR A CA 1
ATOM 1792 C C . TYR A 1 232 ? -25.824 3.388 25.595 1.00 71.31 232 TYR A C 1
ATOM 1794 O O . TYR A 1 232 ? -26.679 3.050 24.772 1.00 71.31 232 TYR A O 1
ATOM 1802 N N . GLY A 1 233 ? -25.930 3.157 26.903 1.00 67.88 233 GLY A N 1
ATOM 1803 C CA . GLY A 1 233 ? -27.137 2.603 27.515 1.00 67.88 233 GLY A CA 1
ATOM 1804 C C . GLY A 1 233 ? -28.364 3.504 27.319 1.00 67.88 233 GLY A C 1
ATOM 1805 O O . GLY A 1 233 ? -28.258 4.699 27.021 1.00 67.88 233 GLY A O 1
ATOM 1806 N N . GLY A 1 234 ? -29.550 2.923 27.461 1.00 67.25 234 GLY A N 1
ATOM 1807 C CA . GLY A 1 234 ? -30.814 3.642 27.548 1.00 67.25 234 GLY A CA 1
ATOM 1808 C C . GLY A 1 234 ? -31.080 4.174 28.958 1.00 67.25 234 GLY A C 1
ATOM 1809 O O . GLY A 1 234 ? -30.241 4.112 29.844 1.00 67.25 234 GLY A O 1
ATOM 1810 N N . SER A 1 235 ? -32.273 4.741 29.177 1.00 71.00 235 SER A N 1
ATOM 1811 C CA . SER A 1 235 ? -32.730 5.188 30.515 1.00 71.00 235 SER A CA 1
ATOM 1812 C C . SER A 1 235 ? -33.502 4.103 31.287 1.00 71.00 235 SER A C 1
ATOM 1814 O O . SER A 1 235 ? -34.276 4.401 32.202 1.00 71.00 235 SER A O 1
ATOM 1816 N N . VAL A 1 236 ? -33.396 2.856 30.840 1.00 76.56 236 VAL A N 1
ATOM 1817 C CA . VAL A 1 236 ? -34.106 1.682 31.350 1.00 76.56 236 VAL A CA 1
ATOM 1818 C C . VAL A 1 236 ? -33.100 0.552 31.509 1.00 76.56 236 VAL A C 1
ATOM 1820 O O . VAL A 1 236 ? -32.041 0.603 30.912 1.00 76.56 236 VAL A O 1
ATOM 1823 N N . LYS A 1 237 ? -33.460 -0.481 32.277 1.00 80.06 237 LYS A N 1
ATOM 1824 C CA . LYS A 1 237 ? -32.599 -1.648 32.489 1.00 80.06 237 LYS A CA 1
ATOM 1825 C C . LYS A 1 237 ? -32.134 -2.266 31.166 1.00 80.06 237 LYS A C 1
ATOM 1827 O O . LYS A 1 237 ? -32.969 -2.806 30.434 1.00 80.06 237 LYS A O 1
ATOM 1832 N N . ASP A 1 238 ? -30.827 -2.335 30.980 1.00 74.62 238 ASP A N 1
ATOM 1833 C CA . ASP A 1 238 ? -30.169 -2.939 29.830 1.00 74.62 238 ASP A CA 1
ATOM 1834 C C . ASP A 1 238 ? -29.233 -4.095 30.227 1.00 74.62 238 ASP A C 1
ATOM 1836 O O . ASP A 1 238 ? -28.861 -4.285 31.388 1.00 74.62 238 ASP A O 1
ATOM 1840 N N . ILE A 1 239 ? -28.903 -4.929 29.241 1.00 74.56 239 ILE A N 1
ATOM 1841 C CA . ILE A 1 239 ? -27.810 -5.903 29.298 1.00 74.56 239 ILE A CA 1
ATOM 1842 C C . ILE A 1 239 ? -26.759 -5.414 28.312 1.00 74.56 239 ILE A C 1
ATOM 1844 O O . ILE A 1 239 ? -27.028 -5.369 27.115 1.00 74.56 239 ILE A O 1
ATOM 1848 N N . ILE A 1 240 ? -25.585 -5.057 28.807 1.00 74.50 240 ILE A N 1
ATOM 1849 C CA . ILE A 1 240 ? -24.477 -4.514 28.032 1.00 74.50 240 ILE A CA 1
ATOM 1850 C C . ILE A 1 240 ? -23.322 -5.504 28.116 1.00 74.50 240 ILE A C 1
ATOM 1852 O O . ILE A 1 240 ? -22.860 -5.829 29.207 1.00 74.50 240 ILE A O 1
ATOM 1856 N N . ILE A 1 241 ? -22.876 -6.011 26.974 1.00 73.38 241 ILE A N 1
ATOM 1857 C CA . ILE A 1 241 ? -21.753 -6.946 26.881 1.00 73.38 241 ILE A CA 1
ATOM 1858 C C . ILE A 1 241 ? -20.739 -6.320 25.940 1.00 73.38 241 ILE A C 1
ATOM 1860 O O . ILE A 1 241 ? -21.092 -6.054 24.798 1.00 73.38 241 ILE A O 1
ATOM 1864 N N . GLY A 1 242 ? -19.525 -6.076 26.411 1.00 64.25 242 GLY A N 1
ATOM 1865 C CA . GLY A 1 242 ? -18.451 -5.465 25.647 1.00 64.25 242 GLY A CA 1
ATOM 1866 C C . GLY A 1 242 ? -17.206 -6.334 25.522 1.00 64.25 242 GLY A C 1
ATOM 1867 O O . GLY A 1 242 ? -17.142 -7.415 26.110 1.00 64.25 242 GLY A O 1
ATOM 1868 N N . GLY A 1 243 ? -16.244 -5.905 24.709 1.00 54.00 243 GLY A N 1
ATOM 1869 C CA . GLY A 1 243 ? -14.958 -6.576 24.532 1.00 54.00 243 GLY A CA 1
ATOM 1870 C C . GLY A 1 243 ? -13.837 -5.617 24.130 1.00 54.00 243 GLY A C 1
ATOM 1871 O O . GLY A 1 243 ? -13.394 -5.656 22.979 1.00 54.00 243 GLY A O 1
ATOM 1872 N N . GLY A 1 244 ? -13.353 -4.824 25.095 1.00 52.94 244 GLY A N 1
ATOM 1873 C CA . GLY A 1 244 ? -12.380 -3.735 24.923 1.00 52.94 244 GLY A CA 1
ATOM 1874 C C . GLY A 1 244 ? -12.989 -2.324 24.985 1.00 52.94 244 GLY A C 1
ATOM 1875 O O . GLY A 1 244 ? -12.445 -1.394 24.402 1.00 52.94 244 GLY A O 1
ATOM 1876 N N . ASP A 1 245 ? -14.131 -2.132 25.645 1.00 62.72 245 ASP A N 1
ATOM 1877 C CA . ASP A 1 245 ? -15.072 -1.053 25.303 1.00 62.72 245 ASP A CA 1
ATOM 1878 C C . ASP A 1 245 ? -15.087 0.153 26.259 1.00 62.72 245 ASP A C 1
ATOM 1880 O O . ASP A 1 245 ? -14.687 0.071 27.417 1.00 62.72 245 ASP A O 1
ATOM 1884 N N . ILE A 1 246 ? -15.634 1.283 25.785 1.00 59.91 246 ILE A N 1
ATOM 1885 C CA . ILE A 1 246 ? -16.117 2.418 26.587 1.00 59.91 246 ILE A CA 1
ATOM 1886 C C . ILE A 1 246 ? -17.645 2.336 26.699 1.00 59.91 246 ILE A C 1
ATOM 1888 O O . ILE A 1 246 ? -18.396 2.612 25.758 1.00 59.91 246 ILE A O 1
ATOM 1892 N N . LEU A 1 247 ? -18.127 2.020 27.892 1.00 67.88 247 LEU A N 1
ATOM 1893 C CA . LEU A 1 247 ? -19.538 1.812 28.193 1.00 67.88 247 LEU A CA 1
ATOM 1894 C C . LEU A 1 247 ? -20.091 3.067 28.879 1.00 67.88 247 LEU A C 1
ATOM 1896 O O . LEU A 1 247 ? -19.892 3.277 30.074 1.00 67.88 247 LEU A O 1
ATOM 1900 N N . ASN A 1 248 ? -20.765 3.925 28.110 1.00 67.38 248 ASN A N 1
ATOM 1901 C CA . ASN A 1 248 ? -21.444 5.118 28.615 1.00 67.38 248 ASN A CA 1
ATOM 1902 C C . ASN A 1 248 ? -22.841 4.732 29.094 1.00 67.38 248 ASN A C 1
ATOM 1904 O O . ASN A 1 248 ? -23.783 4.625 28.301 1.00 67.38 248 ASN A O 1
ATOM 1908 N N . VAL A 1 249 ? -22.981 4.527 30.393 1.00 71.44 249 VAL A N 1
ATOM 1909 C CA . VAL A 1 249 ? -24.250 4.105 30.983 1.00 71.44 249 VAL A CA 1
ATOM 1910 C C . VAL A 1 249 ? -25.036 5.293 31.521 1.00 71.44 249 VAL A C 1
ATOM 1912 O O . VAL A 1 249 ? -24.475 6.337 31.854 1.00 71.44 249 VAL A O 1
ATOM 1915 N N . PHE A 1 250 ? -26.361 5.163 31.500 1.00 73.12 250 PHE A N 1
ATOM 1916 C CA . PHE A 1 250 ? -27.290 6.179 31.991 1.00 73.12 250 PHE A CA 1
ATOM 1917 C C . PHE A 1 250 ? -28.111 5.588 33.139 1.00 73.12 250 PHE A C 1
ATOM 1919 O O . PHE A 1 250 ? -27.653 4.711 33.858 1.00 73.12 250 PHE A O 1
ATOM 1926 N N . SER A 1 251 ? -29.291 6.134 33.419 1.00 73.88 251 SER A N 1
ATOM 1927 C CA . SER A 1 251 ? -30.165 5.617 34.476 1.00 73.88 251 SER A CA 1
ATOM 1928 C C . SER A 1 251 ? -30.757 4.260 34.102 1.00 73.88 251 SER A C 1
ATOM 1930 O O . SER A 1 251 ? -31.072 4.042 32.940 1.00 73.88 251 SER A O 1
ATOM 1932 N N . GLY A 1 252 ? -31.035 3.412 35.088 1.00 81.81 252 GLY A N 1
ATOM 1933 C CA . GLY A 1 252 ? -31.522 2.055 34.854 1.00 81.81 252 GLY A CA 1
ATOM 1934 C C . GLY A 1 252 ? -30.636 1.041 35.564 1.00 81.81 252 GLY A C 1
ATOM 1935 O O . GLY A 1 252 ? -29.449 1.272 35.730 1.00 81.81 252 GLY A O 1
ATOM 1936 N N . ASN A 1 253 ? -31.224 -0.073 36.007 1.00 87.06 253 ASN A N 1
ATOM 1937 C CA . ASN A 1 253 ? -30.462 -1.100 36.717 1.00 87.06 253 ASN A CA 1
ATOM 1938 C C . ASN A 1 253 ? -29.819 -2.044 35.706 1.00 87.06 253 ASN A C 1
ATOM 1940 O O . ASN A 1 253 ? -30.443 -3.052 35.335 1.00 87.06 253 ASN A O 1
ATOM 1944 N N . ASP A 1 254 ? -28.623 -1.700 35.253 1.00 87.94 254 ASP A N 1
ATOM 1945 C CA . ASP A 1 254 ? -27.989 -2.337 34.112 1.00 87.94 254 ASP A CA 1
ATOM 1946 C C . ASP A 1 254 ? -27.118 -3.519 34.541 1.00 87.94 254 ASP A C 1
ATOM 1948 O O . ASP A 1 254 ? -26.535 -3.554 35.627 1.00 87.94 254 ASP A O 1
ATOM 1952 N N . PHE A 1 255 ? -27.052 -4.531 33.679 1.00 87.12 255 PHE A N 1
ATOM 1953 C CA . PHE A 1 255 ? -26.051 -5.587 33.781 1.00 87.12 255 PHE A CA 1
ATOM 1954 C C . PHE A 1 255 ? -24.978 -5.324 32.736 1.00 87.12 255 PHE A C 1
ATOM 1956 O O . PHE A 1 255 ? -25.294 -5.274 31.550 1.00 87.12 255 PHE A O 1
ATOM 1963 N N . ILE A 1 256 ? -23.730 -5.181 33.167 1.00 86.94 256 ILE A N 1
ATOM 1964 C CA . ILE A 1 256 ? -22.615 -4.750 32.332 1.00 86.94 256 ILE A CA 1
ATOM 1965 C C . ILE A 1 256 ? -21.488 -5.775 32.455 1.00 86.94 256 ILE A C 1
ATOM 1967 O O . ILE A 1 256 ? -21.017 -6.062 33.554 1.00 86.94 256 ILE A O 1
ATOM 1971 N N . ASP A 1 257 ? -21.038 -6.329 31.336 1.00 85.88 257 ASP A N 1
ATOM 1972 C CA . ASP A 1 257 ? -19.902 -7.248 31.275 1.00 85.88 257 ASP A CA 1
ATOM 1973 C C . ASP A 1 257 ? -18.912 -6.768 30.213 1.00 85.88 257 ASP A C 1
ATOM 1975 O O . ASP A 1 257 ? -19.230 -6.832 29.034 1.00 85.88 257 ASP A O 1
ATOM 1979 N N . GLY A 1 258 ? -17.724 -6.302 30.610 1.00 73.50 258 GLY A N 1
ATOM 1980 C CA . GLY A 1 258 ? -16.665 -5.886 29.677 1.00 73.50 258 GLY A CA 1
ATOM 1981 C C . GLY A 1 258 ? -16.005 -7.050 28.926 1.00 73.50 258 GLY A C 1
ATOM 1982 O O . GLY A 1 258 ? -15.217 -6.854 28.013 1.00 73.50 258 GLY A O 1
ATOM 1983 N N . GLY A 1 259 ? -16.336 -8.300 29.261 1.00 74.75 259 GLY A N 1
ATOM 1984 C CA . GLY A 1 259 ? -15.904 -9.452 28.481 1.00 74.75 259 GLY A CA 1
ATOM 1985 C C . GLY A 1 259 ? -14.381 -9.618 28.433 1.00 74.75 259 GLY A C 1
ATOM 1986 O O . GLY A 1 259 ? -13.735 -9.863 29.453 1.00 74.75 259 GLY A O 1
ATOM 1987 N N . LYS A 1 260 ? -13.808 -9.645 27.224 1.00 67.62 260 LYS A N 1
ATOM 1988 C CA . LYS A 1 260 ? -12.357 -9.768 27.013 1.00 67.62 260 LYS A CA 1
ATOM 1989 C C . LYS A 1 260 ? -11.825 -8.433 26.522 1.00 67.62 260 LYS A C 1
ATOM 1991 O O . LYS A 1 260 ? -12.213 -8.021 25.439 1.00 67.62 260 LYS A O 1
ATOM 1996 N N . GLY A 1 261 ? -10.813 -7.897 27.184 1.00 71.44 261 GLY A N 1
ATOM 1997 C CA . GLY A 1 261 ? -10.196 -6.660 26.734 1.00 71.44 261 GLY A CA 1
ATOM 1998 C C . GLY A 1 261 ? -9.653 -5.877 27.909 1.00 71.44 261 GLY A C 1
ATOM 1999 O O . GLY A 1 261 ? -9.280 -6.467 28.925 1.00 71.44 261 GLY A O 1
ATOM 2000 N N . PHE A 1 262 ? -9.537 -4.570 27.708 1.00 68.88 262 PHE A N 1
ATOM 2001 C CA . PHE A 1 262 ? -9.321 -3.610 28.776 1.00 68.88 262 PHE A CA 1
ATOM 2002 C C . PHE A 1 262 ? -10.501 -2.646 28.755 1.00 68.88 262 PHE A C 1
ATOM 2004 O O . PHE A 1 262 ? -10.597 -1.811 27.859 1.00 68.88 262 PHE A O 1
ATOM 2011 N N . ASP A 1 263 ? -11.407 -2.795 29.711 1.00 77.75 263 ASP A N 1
ATOM 2012 C CA . ASP A 1 263 ? -12.756 -2.257 29.582 1.00 77.75 263 ASP A CA 1
ATOM 2013 C C . ASP A 1 263 ? -12.984 -1.067 30.513 1.00 77.75 263 ASP A C 1
ATOM 2015 O O . ASP A 1 263 ? -12.607 -1.081 31.690 1.00 77.75 263 ASP A O 1
ATOM 2019 N N . THR A 1 264 ? -13.611 -0.021 29.978 1.00 82.75 264 THR A N 1
ATOM 2020 C CA . THR A 1 264 ? -13.924 1.227 30.675 1.00 82.75 264 THR A CA 1
ATOM 2021 C C . THR A 1 264 ? -15.428 1.402 30.801 1.00 82.75 264 THR A C 1
ATOM 2023 O O . THR A 1 264 ? -16.140 1.473 29.805 1.00 82.75 264 THR A O 1
ATOM 2026 N N . VAL A 1 265 ? -15.923 1.574 32.023 1.00 85.31 265 VAL A N 1
ATOM 2027 C CA . VAL A 1 265 ? -17.277 2.092 32.254 1.00 85.31 265 VAL A CA 1
ATOM 2028 C C . VAL A 1 265 ? -17.207 3.573 32.622 1.00 85.31 265 VAL A C 1
ATOM 2030 O O . VAL A 1 265 ? -16.417 3.969 33.484 1.00 85.31 265 VAL A O 1
ATOM 2033 N N . ASP A 1 266 ? -18.023 4.397 31.968 1.00 85.50 266 ASP A N 1
ATOM 2034 C CA . ASP A 1 266 ? -17.997 5.850 32.118 1.00 85.50 266 ASP A CA 1
ATOM 2035 C C . ASP A 1 266 ? -19.303 6.384 32.719 1.00 85.50 266 ASP A C 1
ATOM 2037 O O . ASP A 1 266 ? -20.356 6.366 32.077 1.00 85.50 266 ASP A O 1
ATOM 2041 N N . TYR A 1 267 ? -19.214 6.890 33.956 1.00 85.00 267 TYR A N 1
ATOM 2042 C CA . TYR A 1 267 ? -20.311 7.550 34.666 1.00 85.00 267 TYR A CA 1
ATOM 2043 C C . TYR A 1 267 ? -20.191 9.083 34.668 1.00 85.00 267 TYR A C 1
ATOM 2045 O O . TYR A 1 267 ? -20.978 9.759 35.330 1.00 85.00 267 TYR A O 1
ATOM 2053 N N . SER A 1 268 ? -19.245 9.680 33.941 1.00 81.69 268 SER A N 1
ATOM 2054 C CA . SER A 1 268 ? -18.931 11.118 33.995 1.00 81.69 268 SER A CA 1
ATOM 2055 C C . SER A 1 268 ? -20.116 12.044 33.690 1.00 81.69 268 SER A C 1
ATOM 2057 O O . SER A 1 268 ? -20.144 13.190 34.146 1.00 81.69 268 SER A O 1
ATOM 2059 N N . LEU A 1 269 ? -21.117 11.549 32.954 1.00 77.75 269 LEU A N 1
ATOM 2060 C CA . LEU A 1 269 ? -22.340 12.275 32.598 1.00 77.75 269 LEU A CA 1
ATOM 2061 C C . LEU A 1 269 ? -23.507 12.062 33.578 1.00 77.75 269 LEU A C 1
ATOM 2063 O O . LEU A 1 269 ? -24.567 12.675 33.403 1.00 77.75 269 LEU A O 1
ATOM 2067 N N . HIS A 1 270 ? -23.345 11.236 34.615 1.00 81.00 270 HIS A N 1
ATOM 2068 C CA . HIS A 1 270 ? -24.372 11.072 35.636 1.00 81.00 270 HIS A CA 1
ATOM 2069 C C . HIS A 1 270 ? -24.580 12.352 36.445 1.00 81.00 270 HIS A C 1
ATOM 2071 O O . HIS A 1 270 ? -23.654 13.075 36.807 1.00 81.00 270 HIS A O 1
ATOM 2077 N N . SER A 1 271 ? -25.848 12.633 36.754 1.00 82.19 271 SER A N 1
ATOM 2078 C CA . SER A 1 271 ? -26.257 13.860 37.454 1.00 82.19 271 SER A CA 1
ATOM 2079 C C . SER A 1 271 ? -26.089 13.804 38.979 1.00 82.19 271 SER A C 1
ATOM 2081 O O . SER A 1 271 ? -26.401 14.783 39.657 1.00 82.19 271 SER A O 1
ATOM 2083 N N . TYR A 1 272 ? -25.629 12.676 39.521 1.00 84.81 272 TYR A N 1
ATOM 2084 C CA . TYR A 1 272 ? -25.449 12.426 40.951 1.00 84.81 272 TYR A CA 1
ATOM 2085 C C . TYR A 1 272 ? -24.143 11.668 41.182 1.00 84.81 272 TYR A C 1
ATOM 2087 O O . TYR A 1 272 ? -23.694 10.966 40.285 1.00 84.81 272 TYR A O 1
ATOM 2095 N N . SER A 1 273 ? -23.566 11.792 42.380 1.00 89.69 273 SER A N 1
ATOM 2096 C CA . SER A 1 273 ? -22.412 10.984 42.793 1.00 89.69 273 SER A CA 1
ATOM 2097 C C . SER A 1 273 ? -22.745 9.497 42.804 1.00 89.69 273 SER A C 1
ATOM 2099 O O . SER A 1 273 ? -23.856 9.131 43.196 1.00 89.69 273 SER A O 1
ATOM 2101 N N . ILE A 1 274 ? -21.759 8.661 42.498 1.00 92.25 274 ILE A N 1
ATOM 2102 C CA . ILE A 1 274 ? -21.879 7.203 42.558 1.00 92.25 274 ILE A CA 1
ATOM 2103 C C . ILE A 1 274 ? -21.139 6.610 43.763 1.00 92.25 274 ILE A C 1
ATOM 2105 O O . ILE A 1 274 ? -20.181 7.189 44.280 1.00 92.25 274 ILE A O 1
ATOM 2109 N N . SER A 1 275 ? -21.567 5.426 44.197 1.00 92.56 275 SER A N 1
ATOM 2110 C CA . SER A 1 275 ? -20.834 4.593 45.154 1.00 92.56 275 SER A CA 1
ATOM 2111 C C . SER A 1 275 ? -20.552 3.228 44.536 1.00 92.56 275 SER A C 1
ATOM 2113 O O . SER A 1 275 ? -21.468 2.445 44.307 1.00 92.56 275 SER A O 1
ATOM 2115 N N . ALA A 1 276 ? -19.284 2.946 44.254 1.00 91.12 276 ALA A N 1
ATOM 2116 C CA . ALA A 1 276 ? -18.836 1.736 43.583 1.00 91.12 276 ALA A CA 1
ATOM 2117 C C . ALA A 1 276 ? -18.121 0.794 44.558 1.00 91.12 276 ALA A C 1
ATOM 2119 O O . ALA A 1 276 ? -17.115 1.161 45.172 1.00 91.12 276 ALA A O 1
ATOM 2120 N N . ASN A 1 277 ? -18.605 -0.442 44.671 1.00 89.44 277 ASN A N 1
ATOM 2121 C CA . ASN A 1 277 ? -18.024 -1.468 45.526 1.00 89.44 277 ASN A CA 1
ATOM 2122 C C . ASN A 1 277 ? -17.469 -2.637 44.698 1.00 89.44 277 ASN A C 1
ATOM 2124 O O . ASN A 1 277 ? -18.217 -3.474 44.195 1.00 89.44 277 ASN A O 1
ATOM 2128 N N . PHE A 1 278 ? -16.138 -2.722 44.631 1.00 83.06 278 PHE A N 1
ATOM 2129 C CA . PHE A 1 278 ? -15.373 -3.801 43.995 1.00 83.06 278 PHE A CA 1
ATOM 2130 C C . PHE A 1 278 ? -14.756 -4.765 45.025 1.00 83.06 278 PHE A C 1
ATOM 2132 O O . PHE A 1 278 ? -13.907 -5.586 44.681 1.00 83.06 278 PHE A O 1
ATOM 2139 N N . SER A 1 279 ? -15.112 -4.659 46.309 1.00 71.25 279 SER A N 1
ATOM 2140 C CA . SER A 1 279 ? -14.460 -5.401 47.400 1.00 71.25 279 SER A CA 1
ATOM 2141 C C . SER A 1 279 ? -14.879 -6.876 47.514 1.00 71.25 279 SER A C 1
ATOM 2143 O O . SER A 1 279 ? -14.246 -7.641 48.249 1.00 71.25 279 SER A O 1
ATOM 2145 N N . LEU A 1 280 ? -15.920 -7.295 46.789 1.00 64.31 280 LEU A N 1
ATOM 2146 C CA . LEU A 1 280 ? -16.481 -8.647 46.830 1.00 64.31 280 LEU A CA 1
ATOM 2147 C C . LEU A 1 280 ? -15.897 -9.548 45.728 1.00 64.31 280 LEU A C 1
ATOM 2149 O O . LEU A 1 280 ? -15.491 -9.094 44.663 1.00 64.31 280 LEU A O 1
ATOM 2153 N N . SER A 1 281 ? -15.861 -10.862 45.974 1.00 64.69 281 SER A N 1
ATOM 2154 C CA . SER A 1 281 ? -15.584 -11.852 44.927 1.00 64.69 281 SER A CA 1
ATOM 2155 C C . SER A 1 281 ? -16.843 -12.045 44.075 1.00 64.69 281 SER A C 1
ATOM 2157 O O . SER A 1 281 ? -17.730 -12.807 44.463 1.00 64.69 281 SER A O 1
ATOM 2159 N N . GLY A 1 282 ? -16.940 -11.340 42.954 1.00 72.06 282 GLY A N 1
ATOM 2160 C CA . GLY A 1 282 ? -18.108 -11.359 42.074 1.00 72.06 282 GLY A CA 1
ATOM 2161 C C . GLY A 1 282 ? -18.226 -10.055 41.295 1.00 72.06 282 GLY A C 1
ATOM 2162 O O . GLY A 1 282 ? -17.256 -9.300 41.233 1.00 72.06 282 GLY A O 1
ATOM 2163 N N . ALA A 1 283 ? -19.404 -9.810 40.726 1.00 83.12 283 ALA A N 1
ATOM 2164 C CA . ALA A 1 283 ? -19.703 -8.548 40.073 1.00 83.12 283 ALA A CA 1
ATOM 2165 C C . ALA A 1 283 ? -19.575 -7.374 41.057 1.00 83.12 283 ALA A C 1
ATOM 2167 O O . ALA A 1 283 ? -19.955 -7.488 42.229 1.00 83.12 283 ALA A O 1
ATOM 2168 N N . ALA A 1 284 ? -19.025 -6.261 40.585 1.00 89.12 284 ALA A N 1
ATOM 2169 C CA . ALA A 1 284 ? -19.009 -5.015 41.331 1.00 89.12 284 ALA A CA 1
ATOM 2170 C C . ALA A 1 284 ? -20.384 -4.347 41.252 1.00 89.12 284 ALA A C 1
ATOM 2172 O O . ALA A 1 284 ? -21.072 -4.458 40.241 1.00 89.12 284 ALA A O 1
ATOM 2173 N N . ILE A 1 285 ? -20.774 -3.657 42.322 1.00 91.56 285 ILE A N 1
ATOM 2174 C CA . ILE A 1 285 ? -22.043 -2.925 42.377 1.00 91.56 285 ILE A CA 1
ATOM 2175 C C . ILE A 1 285 ? -21.750 -1.433 42.350 1.00 91.56 285 ILE A C 1
ATOM 2177 O O . ILE A 1 285 ? -20.944 -0.957 43.156 1.00 91.56 285 ILE A O 1
ATOM 2181 N N . VAL A 1 286 ? -22.406 -0.708 41.446 1.00 92.44 286 VAL A N 1
ATOM 2182 C CA . VAL A 1 286 ? -22.386 0.757 41.409 1.00 92.44 286 VAL A CA 1
ATOM 2183 C C . VAL A 1 286 ? -23.768 1.291 41.745 1.00 92.44 286 VAL A C 1
ATOM 2185 O O . VAL A 1 286 ? -24.709 1.175 40.968 1.00 92.44 286 VAL A O 1
ATOM 2188 N N . GLU A 1 287 ? -23.881 1.902 42.919 1.00 92.62 287 GLU A N 1
ATOM 2189 C CA . GLU A 1 287 ? -25.081 2.601 43.363 1.00 92.62 287 GLU A CA 1
ATOM 2190 C C . GLU A 1 287 ? -25.082 4.018 42.771 1.00 92.62 287 GLU A C 1
ATOM 2192 O O . GLU A 1 287 ? -24.239 4.852 43.117 1.00 92.62 287 GLU A O 1
ATOM 2197 N N . LYS A 1 288 ? -26.044 4.297 41.885 1.00 88.12 288 LYS A N 1
ATOM 2198 C CA . LYS A 1 288 ? -26.278 5.616 41.269 1.00 88.12 288 LYS A CA 1
ATOM 2199 C C . LYS A 1 288 ? -27.349 6.417 42.014 1.00 88.12 288 LYS A C 1
ATOM 2201 O O . LYS A 1 288 ? -27.377 7.648 41.963 1.00 88.12 288 LYS A O 1
ATOM 2206 N N . SER A 1 289 ? -28.262 5.725 42.702 1.00 83.25 289 SER A N 1
ATOM 2207 C CA . SER A 1 289 ? -29.258 6.293 43.620 1.00 83.25 289 SER A CA 1
ATOM 2208 C C . SER A 1 289 ? -29.822 5.211 44.560 1.00 83.25 289 SER A C 1
ATOM 2210 O O . SER A 1 289 ? -29.383 4.071 44.528 1.00 83.25 289 SER A O 1
ATOM 2212 N N . LEU A 1 290 ? -30.847 5.532 45.366 1.00 78.69 290 LEU A N 1
ATOM 2213 C CA . LEU A 1 290 ? -31.526 4.560 46.247 1.00 78.69 290 LEU A CA 1
ATOM 2214 C C . LEU A 1 290 ? -32.247 3.416 45.511 1.00 78.69 290 LEU A C 1
ATOM 2216 O O . LEU A 1 290 ? -32.691 2.469 46.157 1.00 78.69 290 LEU A O 1
ATOM 2220 N N . THR A 1 291 ? -32.480 3.556 44.207 1.00 81.31 291 THR A N 1
ATOM 2221 C CA . THR A 1 291 ? -33.229 2.576 43.405 1.00 81.31 291 THR A CA 1
ATOM 2222 C C . THR A 1 291 ? -32.560 2.263 42.072 1.00 81.31 291 THR A C 1
ATOM 2224 O O . THR A 1 291 ? -33.184 1.591 41.256 1.00 81.31 291 THR A O 1
ATOM 2227 N N . ASP A 1 292 ? -31.364 2.806 41.838 1.00 85.44 292 ASP A N 1
ATOM 2228 C CA . ASP A 1 292 ? -30.653 2.758 40.559 1.00 85.44 292 ASP A CA 1
ATOM 2229 C C . ASP A 1 292 ? -29.254 2.189 40.805 1.00 85.44 292 ASP A C 1
ATOM 2231 O O . ASP A 1 292 ? -28.428 2.850 41.442 1.00 85.44 292 ASP A O 1
ATOM 2235 N N . GLU A 1 293 ? -29.047 0.942 40.388 1.00 91.31 293 GLU A N 1
ATOM 2236 C CA . GLU A 1 293 ? -27.871 0.126 40.709 1.00 91.31 293 GLU A CA 1
ATOM 2237 C C . GLU A 1 293 ? -27.429 -0.680 39.485 1.00 91.31 293 GLU A C 1
ATOM 2239 O O . GLU A 1 293 ? -28.239 -1.427 38.930 1.00 91.31 293 GLU A O 1
ATOM 2244 N N . ASP A 1 294 ? -26.144 -0.589 39.139 1.00 92.56 294 ASP A N 1
ATOM 2245 C CA . ASP A 1 294 ? -25.533 -1.385 38.071 1.00 92.56 294 ASP A CA 1
ATOM 2246 C C . ASP A 1 294 ? -24.701 -2.538 38.626 1.00 92.56 294 ASP A C 1
ATOM 2248 O O . ASP A 1 294 ? -24.014 -2.408 39.645 1.00 92.56 294 ASP A O 1
ATOM 2252 N N . GLU A 1 295 ? -24.734 -3.661 37.911 1.00 93.06 295 GLU A N 1
ATOM 2253 C CA . GLU A 1 295 ? -23.904 -4.837 38.157 1.00 93.06 295 GLU A CA 1
ATOM 2254 C C . GLU A 1 295 ? -22.811 -4.933 37.084 1.00 93.06 295 GLU A C 1
ATOM 2256 O O . GLU A 1 295 ? -23.112 -5.077 35.903 1.00 93.06 295 GLU A O 1
ATOM 2261 N N . LEU A 1 296 ? -21.541 -4.879 37.493 1.00 91.12 296 LEU A N 1
ATOM 2262 C CA . LEU A 1 296 ? -20.377 -4.805 36.604 1.00 91.12 296 LEU A CA 1
ATOM 2263 C C . LEU A 1 296 ? -19.504 -6.056 36.694 1.00 91.12 296 LEU A C 1
ATOM 2265 O O . LEU A 1 296 ? -19.050 -6.436 37.774 1.00 91.12 296 LEU A O 1
ATOM 2269 N N . ASN A 1 297 ? -19.177 -6.639 35.548 1.00 87.62 297 ASN A N 1
ATOM 2270 C CA . ASN A 1 297 ? -18.248 -7.753 35.400 1.00 87.62 297 ASN A CA 1
ATOM 2271 C C . ASN A 1 297 ? -17.132 -7.396 34.415 1.00 87.62 297 ASN A C 1
ATOM 2273 O O . ASN A 1 297 ? -17.372 -6.684 33.449 1.00 87.62 297 ASN A O 1
ATOM 2277 N N . ASN A 1 298 ? -15.924 -7.916 34.665 1.00 82.69 298 ASN A N 1
ATOM 2278 C CA . ASN A 1 298 ? -14.761 -7.779 33.774 1.00 82.69 298 ASN A CA 1
ATOM 2279 C C . ASN A 1 298 ? -14.505 -6.328 33.319 1.00 82.69 298 ASN A C 1
ATOM 2281 O O . ASN A 1 298 ? -14.449 -6.054 32.132 1.00 82.69 298 ASN A O 1
ATOM 2285 N N . ILE A 1 299 ? -14.416 -5.406 34.282 1.00 83.19 299 ILE A N 1
ATOM 2286 C CA . ILE A 1 299 ? -14.121 -3.987 34.047 1.00 83.19 299 ILE A CA 1
ATOM 2287 C C . ILE A 1 299 ? -12.760 -3.658 34.653 1.00 83.19 299 ILE A C 1
ATOM 2289 O O . ILE A 1 299 ? -12.495 -4.042 35.796 1.00 83.19 299 ILE A O 1
ATOM 2293 N N . GLU A 1 300 ? -11.929 -2.911 33.929 1.00 84.38 300 GLU A N 1
ATOM 2294 C CA . GLU A 1 300 ? -10.600 -2.482 34.370 1.00 84.38 300 GLU A CA 1
ATOM 2295 C C . GLU A 1 300 ? -10.544 -0.995 34.735 1.00 84.38 300 GLU A C 1
ATOM 2297 O O . GLU A 1 300 ? -9.783 -0.623 35.633 1.00 84.38 300 GLU A O 1
ATOM 2302 N N . ILE A 1 301 ? -11.352 -0.143 34.096 1.00 82.50 301 ILE A N 1
ATOM 2303 C CA . ILE A 1 301 ? -11.431 1.292 34.389 1.00 82.50 301 ILE A CA 1
ATOM 2304 C C . ILE A 1 301 ? -12.864 1.684 34.744 1.00 82.50 301 ILE A C 1
ATOM 2306 O O . ILE A 1 301 ? -13.817 1.348 34.045 1.00 82.50 301 ILE A O 1
ATOM 2310 N N . ILE A 1 302 ? -13.006 2.467 35.810 1.00 87.12 302 ILE A N 1
ATOM 2311 C CA . ILE A 1 302 ? -14.234 3.202 36.108 1.00 87.12 302 ILE A CA 1
ATOM 2312 C C . ILE A 1 302 ? -13.953 4.702 36.096 1.00 87.12 302 ILE A C 1
ATOM 2314 O O . ILE A 1 302 ? -13.071 5.186 36.812 1.00 87.12 302 ILE A O 1
ATOM 2318 N N . VAL A 1 303 ? -14.721 5.436 35.292 1.00 86.62 303 VAL A N 1
ATOM 2319 C CA . VAL A 1 303 ? -14.719 6.899 35.294 1.00 86.62 303 VAL A CA 1
ATOM 2320 C C . VAL A 1 303 ? -15.860 7.385 36.181 1.00 86.62 303 VAL A C 1
ATOM 2322 O O . VAL A 1 303 ? -17.030 7.103 35.924 1.00 86.62 303 VAL A O 1
ATOM 2325 N N . GLY A 1 304 ? -15.507 8.086 37.254 1.00 86.50 304 GLY A N 1
ATOM 2326 C CA . GLY A 1 304 ? -16.438 8.712 38.181 1.00 86.50 304 GLY A CA 1
ATOM 2327 C C . GLY A 1 304 ? -17.119 9.953 37.612 1.00 86.50 304 GLY A C 1
ATOM 2328 O O . GLY A 1 304 ? -16.780 10.481 36.553 1.00 86.50 304 GLY A O 1
ATOM 2329 N N . THR A 1 305 ? -18.084 10.448 38.368 1.00 86.50 305 THR A N 1
ATOM 2330 C CA . THR A 1 305 ? -18.815 11.676 38.094 1.00 86.50 305 THR A CA 1
ATOM 2331 C C . THR A 1 305 ? -18.000 12.919 38.471 1.00 86.50 305 THR A C 1
ATOM 2333 O O . THR A 1 305 ? -16.894 12.865 39.016 1.00 86.50 305 THR A O 1
ATOM 2336 N N . SER A 1 306 ? -18.564 14.099 38.200 1.00 85.81 306 SER A N 1
ATOM 2337 C CA . SER A 1 306 ? -18.028 15.368 38.709 1.00 85.81 306 SER A CA 1
ATOM 2338 C C . SER A 1 306 ? -18.377 15.651 40.182 1.00 85.81 306 SER A C 1
ATOM 2340 O O . SER A 1 306 ? -18.121 16.757 40.659 1.00 85.81 306 SER A O 1
ATOM 2342 N N . PHE A 1 307 ? -19.029 14.713 40.874 1.00 87.12 307 PHE A N 1
ATOM 2343 C CA . PHE A 1 307 ? -19.502 14.844 42.253 1.00 87.12 307 PHE A CA 1
ATOM 2344 C C . PHE A 1 307 ? -18.698 13.946 43.211 1.00 87.12 307 PHE A C 1
ATOM 2346 O O . PHE A 1 307 ? -17.805 13.216 42.790 1.00 87.12 307 PHE A O 1
ATOM 2353 N N . GLY A 1 308 ? -19.055 14.009 44.501 1.00 89.25 308 GLY A N 1
ATOM 2354 C CA . GLY A 1 308 ? -18.417 13.284 45.607 1.00 89.25 308 GLY A CA 1
ATOM 2355 C C . GLY A 1 308 ? -18.620 11.780 45.559 1.00 89.25 308 GLY A C 1
ATOM 2356 O O . GLY A 1 308 ? -19.411 11.248 46.337 1.00 89.25 308 GLY A O 1
ATOM 2357 N N . ASP A 1 309 ? -17.907 11.118 44.657 1.00 92.19 309 ASP A N 1
ATOM 2358 C CA . ASP A 1 309 ? -17.982 9.677 44.458 1.00 92.19 309 ASP A CA 1
ATOM 2359 C C . ASP A 1 309 ? -17.259 8.893 45.557 1.00 92.19 309 ASP A C 1
ATOM 2361 O O . ASP A 1 309 ? -16.288 9.346 46.174 1.00 92.19 309 ASP A O 1
ATOM 2365 N N . HIS A 1 310 ? -17.716 7.664 45.780 1.00 91.56 310 HIS A N 1
ATOM 2366 C CA . HIS A 1 310 ? -17.096 6.735 46.711 1.00 91.56 310 HIS A CA 1
ATOM 2367 C C . HIS A 1 310 ? -16.683 5.447 45.998 1.00 91.56 310 HIS A C 1
ATOM 2369 O O . HIS A 1 310 ? -17.521 4.762 45.428 1.00 91.56 310 HIS A O 1
ATOM 2375 N N . PHE A 1 311 ? -15.399 5.085 46.068 1.00 89.69 311 PHE A N 1
ATOM 2376 C CA . PHE A 1 311 ? -14.876 3.850 45.476 1.00 89.69 311 PHE A CA 1
ATOM 2377 C C 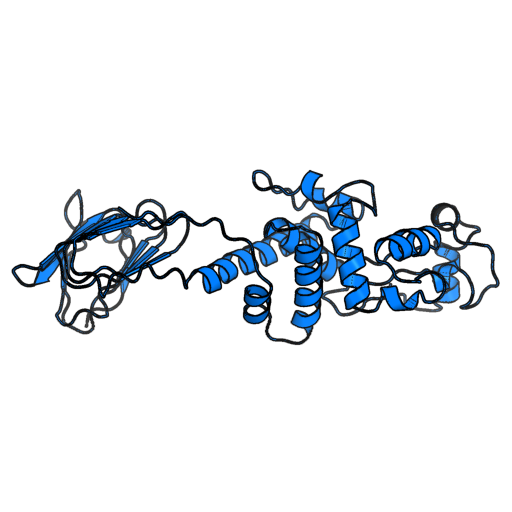. PHE A 1 311 ? -14.266 2.955 46.558 1.00 89.69 311 PHE A C 1
ATOM 2379 O O . PHE A 1 311 ? -13.189 3.249 47.087 1.00 89.69 311 PHE A O 1
ATOM 2386 N N . ASP A 1 312 ? -14.924 1.838 46.862 1.00 89.25 312 ASP A N 1
ATOM 2387 C CA . ASP A 1 312 ? -14.352 0.767 47.677 1.00 89.25 312 ASP A CA 1
ATOM 2388 C C . ASP A 1 312 ? -13.751 -0.313 46.771 1.00 89.25 312 ASP A C 1
ATOM 2390 O O . ASP A 1 312 ? -14.435 -1.210 46.277 1.00 89.25 312 ASP A O 1
ATOM 2394 N N . LEU A 1 313 ? -12.439 -0.223 46.541 1.00 82.94 313 LEU A N 1
ATOM 2395 C CA . LEU A 1 313 ? -11.717 -1.152 45.669 1.00 82.94 313 LEU A CA 1
ATOM 2396 C C . LEU A 1 313 ? -11.332 -2.475 46.352 1.00 82.94 313 LEU A C 1
ATOM 2398 O O . LEU A 1 313 ? -10.849 -3.386 45.677 1.00 82.94 313 LEU A O 1
ATOM 2402 N N . GLY A 1 314 ? -11.482 -2.587 47.679 1.00 79.56 314 GLY A N 1
ATOM 2403 C CA . GLY A 1 314 ? -11.067 -3.757 48.460 1.00 79.56 314 GLY A CA 1
ATOM 2404 C C . GLY A 1 314 ? -9.716 -4.363 48.035 1.00 79.56 314 GLY A C 1
ATOM 2405 O O . GLY A 1 314 ? -8.700 -3.673 47.923 1.00 79.56 314 GLY A O 1
ATOM 2406 N N . SER A 1 315 ? -9.698 -5.678 47.790 1.00 70.25 315 SER A N 1
ATOM 2407 C CA . SER A 1 315 ? -8.526 -6.424 47.300 1.00 70.25 315 SER A CA 1
ATOM 2408 C C . SER A 1 315 ? -8.264 -6.279 45.792 1.00 70.25 315 SER A C 1
ATOM 2410 O O . SER A 1 315 ? -7.203 -6.695 45.330 1.00 70.25 315 SER A O 1
ATOM 2412 N N . ASN A 1 316 ? -9.177 -5.669 45.031 1.00 64.38 316 ASN A N 1
ATOM 2413 C CA . ASN A 1 316 ? -9.075 -5.475 43.580 1.00 64.38 316 ASN A CA 1
ATOM 2414 C C . ASN A 1 316 ? -8.352 -4.176 43.180 1.00 64.38 316 ASN A C 1
ATOM 2416 O O . ASN A 1 316 ? -8.204 -3.886 41.996 1.00 64.38 316 ASN A O 1
ATOM 2420 N N . LYS A 1 317 ? -7.814 -3.422 44.147 1.00 63.09 317 LYS A N 1
ATOM 2421 C CA . LYS A 1 317 ? -7.101 -2.150 43.928 1.00 63.09 317 LYS A CA 1
ATOM 2422 C C . LYS A 1 317 ? -5.930 -2.211 42.931 1.00 63.09 317 LYS A C 1
ATOM 2424 O O . LYS A 1 317 ? -5.531 -1.180 42.408 1.00 63.09 317 LYS A O 1
ATOM 2429 N N . SER A 1 318 ? -5.341 -3.383 42.684 1.00 59.00 318 SER A N 1
ATOM 2430 C CA . SER A 1 318 ? -4.274 -3.543 41.681 1.00 59.00 318 SER A CA 1
ATOM 2431 C C . SER A 1 318 ? -4.783 -3.792 40.258 1.00 59.00 318 SER A C 1
ATOM 2433 O O . SER A 1 318 ? -3.968 -3.844 39.344 1.00 59.00 318 SER A O 1
ATOM 2435 N N . ARG A 1 319 ? -6.089 -4.030 40.089 1.00 62.28 319 ARG A N 1
ATOM 2436 C CA . ARG A 1 319 ? -6.738 -4.385 38.818 1.00 62.28 319 ARG A CA 1
ATOM 2437 C C . ARG A 1 319 ? -7.651 -3.283 38.283 1.00 62.28 319 ARG A C 1
ATOM 2439 O O . ARG A 1 319 ? -7.811 -3.214 37.078 1.00 62.28 319 ARG A O 1
ATOM 2446 N N . ILE A 1 320 ? -8.210 -2.454 39.168 1.00 74.12 320 ILE A N 1
ATOM 2447 C CA . ILE A 1 320 ? -9.128 -1.368 38.810 1.00 74.12 320 ILE A CA 1
ATOM 2448 C C . ILE A 1 320 ? -8.405 -0.025 38.854 1.00 74.12 320 ILE A C 1
ATOM 2450 O O . ILE A 1 320 ? -7.812 0.331 39.878 1.00 74.12 320 ILE A O 1
ATOM 2454 N N . VAL A 1 321 ? -8.495 0.731 37.766 1.00 77.44 321 VAL A N 1
ATOM 2455 C CA . VAL A 1 321 ? -8.110 2.141 37.701 1.00 77.44 321 VAL A CA 1
ATOM 2456 C C . VAL A 1 321 ? -9.365 2.990 37.889 1.00 77.44 321 VAL A C 1
ATOM 2458 O O . VAL A 1 321 ? -10.405 2.724 37.294 1.00 77.44 321 VAL A O 1
ATOM 2461 N N . VAL A 1 322 ? -9.270 4.006 38.746 1.00 80.38 322 VAL A N 1
ATOM 2462 C CA . VAL A 1 322 ? -10.336 4.993 38.952 1.00 80.38 322 VAL A CA 1
ATOM 2463 C C . VAL A 1 322 ? -9.876 6.309 38.347 1.00 80.38 322 VAL A C 1
ATOM 2465 O O . VAL A 1 322 ? -8.808 6.811 38.710 1.00 80.38 322 VAL A O 1
ATOM 2468 N N . GLU A 1 323 ? -10.689 6.870 37.462 1.00 78.50 323 GLU A N 1
ATOM 2469 C CA . GLU A 1 323 ? -10.482 8.191 36.871 1.00 78.50 323 GLU A CA 1
ATOM 2470 C C . GLU A 1 323 ? -11.653 9.113 37.255 1.00 78.50 323 GLU A C 1
ATOM 2472 O O . GLU A 1 323 ? -12.796 8.679 37.284 1.00 78.50 323 GLU A O 1
ATOM 2477 N N . GLY A 1 324 ? -11.405 10.385 37.589 1.00 67.25 324 GLY A N 1
ATOM 2478 C CA . GLY A 1 324 ? -12.466 11.300 38.064 1.00 67.25 324 GLY A CA 1
ATOM 2479 C C . GLY A 1 324 ? -12.867 11.129 39.546 1.00 67.25 324 GLY A C 1
ATOM 2480 O O . GLY A 1 324 ? -12.130 10.512 40.314 1.00 67.25 324 GLY A O 1
ATOM 2481 N N . GLY A 1 325 ? -13.999 11.731 39.956 1.00 60.84 325 GLY A N 1
ATOM 2482 C CA . GLY A 1 325 ? -14.597 11.621 41.304 1.00 60.84 325 GLY A CA 1
ATOM 2483 C C . GLY A 1 325 ? -14.095 12.620 42.359 1.00 60.84 325 GLY A C 1
ATOM 2484 O O . GLY A 1 325 ? -13.280 12.271 43.213 1.00 60.84 325 GLY A O 1
ATOM 2485 N N . GLY A 1 326 ? -14.573 13.870 42.294 1.00 49.72 326 GLY A N 1
ATOM 2486 C CA . GLY A 1 326 ? -14.146 14.986 43.161 1.00 49.72 326 GLY A CA 1
ATOM 2487 C C . GLY A 1 326 ? -14.803 15.039 44.534 1.00 49.72 326 GLY A C 1
ATOM 2488 O O . GLY A 1 326 ? -16.046 14.993 44.578 1.00 49.72 326 GLY A O 1
#

pLDDT: mean 79.98, std 18.02, range [26.25, 98.5]

InterPro domains:
  IPR000726 Glycoside hydrolase, family 19, catalytic [PF00182] (100-142)
  IPR011049 Serralysin-like metalloprotease, C-terminal [G3DSA:2.150.10.10] (223-273)
  IPR023346 Lysozyme-like domain superfamily [SSF53955] (34-193)

Sequence (326 aa):
MILYSLNSTPTLSDVDTIFSGSADNYIKKIIGQMIEYGAIESNQISYVLATAKHETGNFVSFYEQYNGNAVDYFIDLYGSGTTVGQSLGNLPGPHDETNDAYVYRGRGFVHITGRDNYDRIGDLIGEDLINYPDLAADPDVAAKIIALGMINGYFTGKKLEDYISNQDVDFFNARKIVNGIDQANLIANYAESYDLALESNLHLTSIDYKIDARSEMSSLILEGGAGDNIIYGGSVKDIIIGGGDILNVFSGNDFIDGGKGFDTVDYSLHSYSISANFSLSGAAIVEKSLTDEDELNNIEIIVGTSFGDHFDLGSNKSRIVVEGGG

Secondary structure (DSSP, 8-state):
-----------HHHHHHH--SSTHHHHHHHHHHHHHTT---HHHHHHHHHHHHHHTTTTT-SB---SS-HHHHHHHHHSTTSHHHHHTTPPP--SSTTSHHHHT--BTTTTB-SHHHHHHHHHHHT--TTT-GGGGGSHHHHHHHHHHHHHHTTTTS--GGGTB-SS-B-TTGGGGGTSSSTTHHHHHHHHHHHHHHHHHHHHHHHTT--EE-TT--S--EEE--SS--EEE--SS--EEE-SS-EEE--SS--EEE--SS--EEE-TT-SS--EEE--SSS-EEEEEETTEEEEEES-SEEE--SS--EEE-GGGTTT-EEE---

Foldseek 3Di:
DDDDDDPDFDDLVLLCVLQVDDLSVLLSLLVVLLVVVPNGDQLLSLLLVLLLCVVQVHVVDFFDDDDDDQLVVQCVPQNCVDPNVVVLVFDHDDSDCPGQSNLQFFGASQGGGGQVRQVVLCVVLVHNCNVPVCVCNVSNNSSNSSSVQQCCLVAQRHHSVVADDPVHHHQQCSVNSRDPNPCSVVSSVSSVVSSCSSVVSVCVVCLVPEPACQPPPDEEEAEADAEEHEYEEYQEEYEAEAAQYEYEYEFYAYEYENDHHAAEYEPQPQPAAWEWAQQDPAWIWIDSDPPTIYTYHPYQEYETYQEQYHYHNHPVVVRHDYHHHD

Radius of gyration: 27.9 Å; chains: 1; bounding box: 65×32×78 Å